Protein AF-A0A257VR42-F1 (afdb_monomer)

Solvent-accessible surface area (backbone atoms only — not comparable to full-atom values): 13242 Å² total; per-residue (Å²): 106,69,69,55,53,50,47,40,53,49,33,66,75,70,68,56,87,62,66,46,66,43,88,77,82,84,64,81,68,59,72,46,87,81,78,89,43,74,69,62,52,63,67,43,48,60,47,53,51,36,50,51,52,54,47,51,53,51,47,48,52,32,49,53,53,46,51,62,74,48,73,80,66,86,92,73,83,80,85,54,58,69,60,50,50,52,49,49,52,52,50,42,54,60,36,41,48,40,62,43,77,91,75,76,88,55,50,71,59,58,43,49,41,44,75,74,66,49,83,56,74,61,52,59,52,51,50,52,50,48,52,53,49,46,51,71,77,36,40,76,66,53,23,62,36,40,45,66,53,54,50,51,53,50,53,51,52,55,56,71,70,53,64,67,64,57,66,75,42,43,88,78,46,57,69,66,59,40,49,22,48,53,50,24,59,58,33,41,77,75,73,37,62,39,59,13,51,52,55,24,51,46,50,55,53,51,52,51,50,51,50,52,61,56,58,73,64,66,75,92,81,79,83,84,89,128

Structure (mmCIF, N/CA/C/O backbone):
data_AF-A0A257VR42-F1
#
_entry.id   AF-A0A257VR42-F1
#
loop_
_atom_site.group_PDB
_atom_site.id
_atom_site.type_symbol
_atom_site.label_atom_id
_atom_site.label_alt_id
_atom_site.label_comp_id
_atom_site.label_asym_id
_atom_site.label_entity_id
_atom_site.label_seq_id
_atom_site.pdbx_PDB_ins_code
_atom_site.Cartn_x
_atom_site.Cartn_y
_atom_site.Cartn_z
_atom_site.occupancy
_atom_site.B_iso_or_equiv
_atom_site.auth_seq_id
_atom_site.auth_comp_id
_atom_site.auth_asym_id
_atom_site.auth_atom_id
_atom_site.pdbx_PDB_model_num
ATOM 1 N N . MET A 1 1 ? 2.150 -14.561 -12.612 1.00 68.12 1 MET A N 1
ATOM 2 C CA . MET A 1 1 ? 3.252 -14.949 -13.517 1.00 68.12 1 MET A CA 1
ATOM 3 C C . MET A 1 1 ? 2.726 -15.647 -14.760 1.00 68.12 1 MET A C 1
ATOM 5 O O . MET A 1 1 ? 2.899 -15.074 -15.819 1.00 68.12 1 MET A O 1
ATOM 9 N N . ILE A 1 2 ? 1.998 -16.769 -14.650 1.00 81.69 2 ILE A N 1
ATOM 10 C CA . ILE A 1 2 ? 1.446 -17.494 -15.819 1.00 81.69 2 ILE A CA 1
ATOM 11 C C . ILE A 1 2 ? 0.672 -16.573 -16.780 1.00 81.69 2 ILE A C 1
ATOM 13 O O . ILE A 1 2 ? 0.936 -16.605 -17.970 1.00 81.69 2 ILE A O 1
ATOM 17 N N . GLY A 1 3 ? -0.206 -15.695 -16.277 1.00 78.69 3 GLY A N 1
ATOM 18 C CA . GLY A 1 3 ? -0.954 -14.761 -17.135 1.00 78.69 3 GLY A CA 1
ATOM 19 C C . GLY A 1 3 ? -0.090 -13.726 -17.870 1.00 78.69 3 GLY A C 1
ATOM 20 O O . GLY A 1 3 ? -0.381 -13.400 -19.010 1.00 78.69 3 GLY A O 1
ATOM 21 N N . ILE A 1 4 ? 0.999 -13.252 -17.253 1.00 80.19 4 ILE A N 1
ATOM 22 C CA . ILE A 1 4 ? 1.941 -12.316 -17.894 1.00 80.19 4 ILE A CA 1
ATOM 23 C C . ILE A 1 4 ? 2.764 -13.057 -18.946 1.00 80.19 4 ILE A C 1
ATOM 25 O O . ILE A 1 4 ? 2.899 -12.571 -20.058 1.00 80.19 4 ILE A O 1
ATOM 29 N N . ILE A 1 5 ? 3.251 -14.258 -18.619 1.00 83.81 5 ILE A N 1
ATOM 30 C CA . ILE A 1 5 ? 3.991 -15.106 -19.560 1.00 83.81 5 ILE A CA 1
ATOM 31 C C . ILE A 1 5 ? 3.108 -15.436 -20.767 1.00 83.81 5 ILE A C 1
ATOM 33 O O . ILE A 1 5 ? 3.538 -15.247 -21.895 1.00 83.81 5 ILE A O 1
ATOM 37 N N . ALA A 1 6 ? 1.857 -15.847 -20.543 1.00 82.56 6 ALA A N 1
ATOM 38 C CA . ALA A 1 6 ? 0.905 -16.126 -21.612 1.00 82.56 6 ALA A CA 1
ATOM 39 C C . ALA A 1 6 ? 0.625 -14.888 -22.475 1.00 82.56 6 ALA A C 1
ATOM 41 O O . ALA A 1 6 ? 0.591 -15.008 -23.694 1.00 82.56 6 ALA A O 1
ATOM 42 N N . ALA A 1 7 ? 0.472 -13.705 -21.870 1.00 78.62 7 ALA A N 1
ATOM 43 C CA . ALA A 1 7 ? 0.267 -12.463 -22.611 1.00 78.62 7 ALA A CA 1
ATOM 44 C C . ALA A 1 7 ? 1.492 -12.073 -23.455 1.00 78.62 7 ALA A C 1
ATOM 46 O O . ALA A 1 7 ? 1.332 -11.715 -24.617 1.00 78.62 7 ALA A O 1
ATOM 47 N N . VAL A 1 8 ? 2.704 -12.205 -22.906 1.00 81.38 8 VAL A N 1
ATOM 48 C CA . VAL A 1 8 ? 3.963 -11.960 -23.633 1.00 81.38 8 VAL A CA 1
ATOM 49 C C . VAL A 1 8 ? 4.135 -12.966 -24.776 1.00 81.38 8 VAL A C 1
ATOM 51 O O . VAL A 1 8 ? 4.437 -12.571 -25.897 1.00 81.38 8 VAL A O 1
ATOM 54 N N . SER A 1 9 ? 3.886 -14.259 -24.532 1.00 80.50 9 SER A N 1
ATOM 55 C CA . SER A 1 9 ? 3.946 -15.300 -25.567 1.00 80.50 9 SER A CA 1
ATOM 56 C C . SER A 1 9 ? 2.890 -15.108 -26.656 1.00 80.50 9 SER A C 1
ATOM 58 O O . SER A 1 9 ? 3.160 -15.352 -27.825 1.00 80.50 9 SER A O 1
ATOM 60 N N . PHE A 1 10 ? 1.685 -14.669 -26.296 1.00 80.75 10 PHE A N 1
ATOM 61 C CA . PHE A 1 10 ? 0.629 -14.393 -27.265 1.00 80.75 10 PHE A CA 1
ATOM 62 C C . PHE A 1 10 ? 0.951 -13.144 -28.099 1.00 80.75 10 PHE A C 1
ATOM 64 O O . PHE A 1 10 ? 0.835 -13.183 -29.321 1.00 80.75 10 PHE A O 1
ATOM 71 N N . GLY A 1 11 ? 1.424 -12.064 -27.469 1.00 75.88 11 GLY A N 1
ATOM 72 C CA . GLY A 1 11 ? 1.851 -10.848 -28.168 1.00 75.88 11 GLY A CA 1
ATOM 73 C C . GLY A 1 11 ? 2.977 -11.112 -29.171 1.00 75.88 11 GLY A C 1
ATOM 74 O O . GLY A 1 11 ? 2.897 -10.657 -30.313 1.00 75.88 11 GLY A O 1
ATOM 75 N N . SER A 1 12 ? 3.968 -11.926 -28.790 1.00 75.06 12 SER A N 1
ATOM 76 C CA . SER A 1 12 ? 5.090 -12.274 -29.668 1.00 75.06 12 SER A CA 1
ATOM 77 C C . SER A 1 12 ? 4.708 -13.219 -30.812 1.00 75.06 12 SER A C 1
ATOM 79 O O . SER A 1 12 ? 5.210 -13.051 -31.921 1.00 75.06 12 SER A O 1
ATOM 81 N N . LEU A 1 13 ? 3.792 -14.172 -30.591 1.00 79.06 13 LEU A N 1
ATOM 82 C CA . LEU A 1 13 ? 3.326 -15.105 -31.629 1.00 79.06 13 LEU A CA 1
ATOM 83 C C . LEU A 1 13 ? 2.437 -14.441 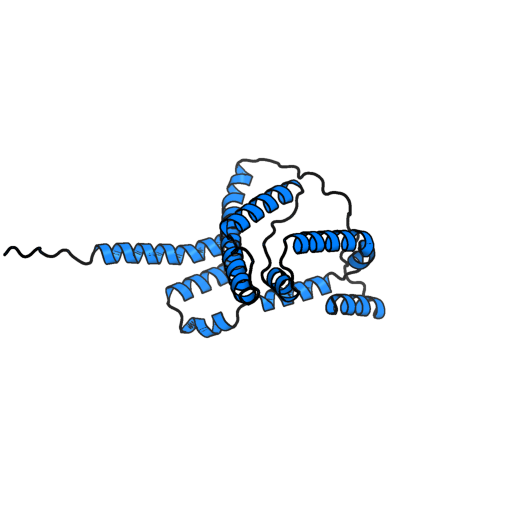-32.687 1.00 79.06 13 LEU A C 1
ATOM 85 O O . LEU A 1 13 ? 2.506 -14.805 -33.858 1.00 79.06 13 LEU A O 1
ATOM 89 N N . PHE A 1 14 ? 1.602 -13.482 -32.284 1.00 79.00 14 PHE A N 1
ATOM 90 C CA . PHE A 1 14 ? 0.665 -12.802 -33.184 1.00 79.00 14 PHE A CA 1
ATOM 91 C C . PHE A 1 14 ? 1.200 -11.469 -33.733 1.00 79.00 14 PHE A C 1
ATOM 93 O O . PHE A 1 14 ? 0.494 -10.791 -34.477 1.00 79.00 14 PHE A O 1
ATOM 100 N N . GLY A 1 15 ? 2.442 -11.092 -33.397 1.00 67.62 15 GLY A N 1
ATOM 101 C CA . GLY A 1 15 ? 3.088 -9.870 -33.893 1.00 67.62 15 GLY A CA 1
ATOM 102 C C . GLY A 1 15 ? 2.393 -8.580 -33.448 1.00 67.62 15 GLY A C 1
ATOM 103 O O . GLY A 1 15 ? 2.490 -7.554 -34.126 1.00 67.62 15 GLY A O 1
ATOM 104 N N . TRP A 1 16 ? 1.660 -8.628 -32.334 1.00 72.00 16 TRP A N 1
ATOM 105 C CA . TRP A 1 16 ? 0.863 -7.505 -31.859 1.00 72.00 16 TRP A CA 1
ATOM 106 C C . TRP A 1 16 ? 1.785 -6.476 -31.200 1.00 72.00 16 TRP A C 1
ATOM 108 O O . TRP A 1 16 ? 2.249 -6.672 -30.081 1.00 72.00 16 TRP A O 1
ATOM 118 N N . HIS A 1 17 ? 2.065 -5.378 -31.906 1.00 66.62 17 HIS A N 1
ATOM 119 C CA . HIS A 1 17 ? 2.811 -4.246 -31.354 1.00 66.62 17 HIS A CA 1
ATOM 120 C C . HIS A 1 17 ? 1.911 -3.447 -30.412 1.00 66.62 17 HIS A C 1
ATOM 122 O O . HIS A 1 17 ? 1.210 -2.525 -30.829 1.00 66.62 17 HIS A O 1
ATOM 128 N N . ASP A 1 18 ? 1.909 -3.838 -29.145 1.00 73.81 18 ASP A N 1
ATOM 129 C CA . ASP A 1 18 ? 1.296 -3.069 -28.072 1.00 73.81 18 ASP A CA 1
ATOM 130 C C . ASP A 1 18 ? 2.363 -2.234 -27.353 1.00 73.81 18 ASP A C 1
ATOM 132 O O . ASP A 1 18 ? 3.562 -2.494 -27.471 1.00 73.81 18 ASP A O 1
ATOM 136 N N . LYS A 1 19 ? 1.954 -1.203 -26.612 1.00 81.56 19 LYS A N 1
ATOM 137 C CA . LYS A 1 19 ? 2.921 -0.399 -25.856 1.00 81.56 19 LYS A CA 1
ATOM 138 C C . LYS A 1 19 ? 3.476 -1.246 -24.709 1.00 81.56 19 LYS A C 1
ATOM 140 O O . LYS A 1 19 ? 2.717 -1.697 -23.853 1.00 81.56 19 LYS A O 1
ATOM 145 N N . GLU A 1 20 ? 4.784 -1.451 -24.689 1.00 85.81 20 GLU A N 1
ATOM 146 C CA . GLU A 1 20 ? 5.473 -2.223 -23.654 1.00 85.81 20 GLU A CA 1
ATOM 147 C C . GLU A 1 20 ? 5.969 -1.317 -22.517 1.00 85.81 20 GLU A C 1
ATOM 149 O O . GLU A 1 20 ? 5.946 -0.086 -22.628 1.00 85.81 20 GLU A O 1
ATOM 154 N N . VAL A 1 21 ? 6.396 -1.919 -21.402 1.00 84.69 21 VAL A N 1
ATOM 155 C CA . VAL A 1 21 ? 6.964 -1.189 -20.251 1.00 84.69 21 VAL A CA 1
ATOM 156 C C . VAL A 1 21 ? 8.164 -0.338 -20.677 1.00 84.69 21 VAL A C 1
ATOM 158 O O . VAL A 1 21 ? 8.293 0.799 -20.218 1.00 84.69 21 VAL A O 1
ATOM 161 N N . GLY A 1 22 ? 8.993 -0.861 -21.587 1.00 82.25 22 GLY A N 1
ATOM 162 C CA . GLY A 1 22 ? 10.197 -0.190 -22.068 1.00 82.25 22 GLY A CA 1
ATOM 163 C C . GLY A 1 22 ? 11.345 -0.213 -21.056 1.00 82.25 22 GLY A C 1
ATOM 164 O O . GLY A 1 22 ? 11.206 -0.731 -19.948 1.00 82.25 22 GLY A O 1
ATOM 165 N N . ALA A 1 23 ? 12.493 0.336 -21.469 1.00 81.00 23 ALA A N 1
ATOM 166 C CA . ALA A 1 23 ? 13.764 0.231 -20.753 1.00 81.00 23 ALA A CA 1
ATOM 167 C C . ALA A 1 23 ? 13.680 0.676 -19.284 1.00 81.00 23 ALA A C 1
ATOM 169 O O . ALA A 1 23 ? 13.239 1.786 -18.972 1.00 81.00 23 ALA A O 1
ATOM 170 N N . LEU A 1 24 ? 14.167 -0.178 -18.381 1.00 79.44 24 LEU A N 1
ATOM 171 C CA . LEU A 1 24 ? 14.216 0.111 -16.949 1.00 79.44 24 LEU A CA 1
ATOM 172 C C . LEU A 1 24 ? 15.564 0.736 -16.580 1.00 79.44 24 LEU A C 1
ATOM 174 O O . LEU A 1 24 ? 16.619 0.121 -16.740 1.00 79.44 24 LEU A O 1
ATOM 178 N N . SER A 1 25 ? 15.547 1.944 -16.016 1.00 72.56 25 SER A N 1
ATOM 179 C CA . SER A 1 25 ? 16.749 2.554 -15.446 1.00 72.56 25 SER A CA 1
ATOM 180 C C . SER A 1 25 ? 17.136 1.833 -14.149 1.00 72.56 25 SER A C 1
ATOM 182 O O . SER A 1 25 ? 16.578 2.101 -13.086 1.00 72.56 25 SER A O 1
ATOM 184 N N . LEU A 1 26 ? 18.100 0.916 -14.232 1.00 75.44 26 LEU A N 1
ATOM 185 C CA . LEU A 1 26 ? 18.642 0.159 -13.091 1.00 75.44 26 LEU A CA 1
ATOM 186 C C . LEU A 1 26 ? 19.674 0.941 -12.255 1.00 75.44 26 LEU A C 1
ATOM 188 O O . LEU A 1 26 ? 20.324 0.374 -11.377 1.00 75.44 26 LEU A O 1
ATOM 192 N N . SER A 1 27 ? 19.851 2.237 -12.518 1.00 79.50 27 SER A N 1
ATOM 193 C CA . SER A 1 27 ? 20.694 3.105 -11.697 1.00 79.50 27 SER A CA 1
ATOM 194 C C . SER A 1 27 ? 20.114 3.256 -10.293 1.00 79.50 27 SER A C 1
ATOM 196 O O . SER A 1 27 ? 18.895 3.266 -10.118 1.00 79.50 27 SER A O 1
ATOM 198 N N . LEU A 1 28 ? 20.987 3.442 -9.298 1.00 79.12 28 LEU A N 1
ATOM 199 C CA . LEU A 1 28 ? 20.543 3.824 -7.961 1.00 79.12 28 LEU A CA 1
ATOM 200 C C . LEU A 1 28 ? 19.651 5.075 -8.076 1.00 79.12 28 LEU A C 1
ATOM 202 O O . LEU A 1 28 ? 20.070 6.032 -8.736 1.00 79.12 28 LEU A O 1
ATOM 206 N N . PRO A 1 29 ? 18.442 5.080 -7.484 1.00 77.88 29 PRO A N 1
ATOM 207 C CA . PRO A 1 29 ? 17.583 6.248 -7.553 1.00 77.88 29 PRO A CA 1
ATOM 208 C C . PRO A 1 29 ? 18.317 7.442 -6.928 1.00 77.88 29 PRO A C 1
ATOM 210 O O . PRO A 1 29 ? 18.886 7.302 -5.839 1.00 77.88 29 PRO A O 1
ATOM 213 N N . PRO A 1 30 ? 18.364 8.599 -7.610 1.00 80.25 30 PRO A N 1
ATOM 214 C CA . PRO A 1 30 ? 18.950 9.792 -7.028 1.00 80.25 30 PRO A CA 1
ATOM 215 C C . PRO A 1 30 ? 18.132 10.222 -5.809 1.00 80.25 30 PRO A C 1
ATOM 217 O O . PRO A 1 30 ? 16.949 9.897 -5.682 1.00 80.25 30 PRO A O 1
ATOM 220 N N . LEU A 1 31 ? 18.761 10.982 -4.911 1.00 85.12 31 LEU A N 1
ATOM 221 C CA . LEU A 1 31 ? 18.010 11.643 -3.851 1.00 85.12 31 LEU A CA 1
ATOM 222 C C . LEU A 1 31 ? 16.974 12.577 -4.483 1.00 85.12 31 LEU A C 1
ATOM 224 O O . LEU A 1 31 ? 17.279 13.311 -5.425 1.00 85.12 31 LEU A O 1
ATOM 228 N N . ALA A 1 32 ? 15.747 12.528 -3.976 1.00 83.56 32 ALA A N 1
ATOM 229 C CA . ALA A 1 32 ? 14.678 13.392 -4.434 1.00 83.56 32 ALA A CA 1
ATOM 230 C C . ALA A 1 32 ? 15.019 14.853 -4.116 1.00 83.56 32 ALA A C 1
ATOM 232 O O . ALA A 1 32 ? 15.405 15.196 -2.996 1.00 83.56 32 ALA A O 1
ATOM 233 N N . ASN A 1 33 ? 14.839 15.731 -5.101 1.00 82.25 33 ASN A N 1
ATOM 234 C CA . ASN A 1 33 ? 14.988 17.166 -4.902 1.00 82.25 33 ASN A CA 1
ATOM 235 C C . ASN A 1 33 ? 13.757 17.702 -4.162 1.00 82.25 33 ASN A C 1
ATOM 237 O O . ASN A 1 33 ? 12.726 17.981 -4.774 1.00 82.25 33 ASN A O 1
ATOM 241 N N . PHE A 1 34 ? 13.860 17.845 -2.841 1.00 77.25 34 PHE A N 1
ATOM 242 C CA . PHE A 1 34 ? 12.782 18.396 -2.026 1.00 77.25 34 PHE A CA 1
ATOM 243 C C . PHE A 1 34 ? 12.702 19.915 -2.167 1.00 77.25 34 PHE A C 1
ATOM 245 O O . PHE A 1 34 ? 13.594 20.645 -1.736 1.00 77.25 34 PHE A O 1
ATOM 252 N N . THR A 1 35 ? 11.595 20.399 -2.720 1.00 80.06 35 THR A N 1
ATOM 253 C CA . THR A 1 35 ? 11.221 21.813 -2.685 1.00 80.06 35 THR A CA 1
ATOM 254 C C . THR A 1 35 ? 10.227 22.017 -1.547 1.00 80.06 35 THR A C 1
ATOM 256 O O . THR A 1 35 ? 9.036 21.744 -1.659 1.00 80.06 35 THR A O 1
ATOM 259 N N . TRP A 1 36 ? 10.729 22.453 -0.393 1.00 78.94 36 TRP A N 1
ATOM 260 C CA . TRP A 1 36 ? 9.893 22.725 0.776 1.00 78.94 36 TRP A CA 1
ATOM 261 C C . TRP A 1 36 ? 9.201 24.080 0.620 1.00 78.94 36 TRP A C 1
ATOM 263 O O . TRP A 1 36 ? 9.674 25.101 1.117 1.00 78.94 36 TRP A O 1
ATOM 273 N N . SER A 1 37 ? 8.078 24.091 -0.092 1.00 87.75 37 SER A N 1
ATOM 274 C CA . SER A 1 37 ? 7.153 25.223 -0.107 1.00 87.75 37 SER A CA 1
ATOM 275 C C . SER A 1 37 ? 6.122 25.052 1.017 1.00 87.75 37 SER A C 1
ATOM 277 O O . SER A 1 37 ? 5.483 23.995 1.104 1.00 87.75 37 SER A O 1
ATOM 279 N N . PRO A 1 38 ? 5.909 26.061 1.885 1.00 85.38 38 PRO A N 1
ATOM 280 C CA . PRO A 1 38 ? 4.877 25.998 2.920 1.00 85.38 38 PRO A CA 1
ATOM 281 C C . PRO A 1 38 ? 3.475 25.744 2.350 1.00 85.38 38 PRO A C 1
ATOM 283 O O . PRO A 1 38 ? 2.692 25.012 2.952 1.00 85.38 38 PRO A O 1
ATOM 286 N N . ALA A 1 39 ? 3.173 26.306 1.174 1.00 87.56 39 ALA A N 1
ATOM 287 C CA . ALA A 1 39 ? 1.888 26.121 0.506 1.00 87.56 39 ALA A CA 1
ATOM 288 C C . ALA A 1 39 ? 1.681 24.662 0.069 1.00 87.56 39 ALA A C 1
ATOM 290 O O . ALA A 1 39 ? 0.648 24.070 0.383 1.00 87.56 39 ALA A O 1
ATOM 291 N N . ASP A 1 40 ? 2.686 24.061 -0.569 1.00 86.38 40 ASP A N 1
ATOM 292 C CA . ASP A 1 40 ? 2.613 22.677 -1.054 1.00 86.38 40 ASP A CA 1
ATOM 293 C C . ASP A 1 40 ? 2.545 21.691 0.118 1.00 86.38 40 ASP A C 1
ATOM 295 O O . ASP A 1 40 ? 1.763 20.739 0.110 1.00 86.38 40 ASP A O 1
ATOM 299 N N . THR A 1 41 ? 3.294 21.976 1.187 1.00 86.12 41 THR A N 1
ATOM 300 C CA . THR A 1 41 ? 3.285 21.161 2.408 1.00 86.12 41 THR A CA 1
ATOM 301 C C . THR A 1 41 ? 1.894 21.146 3.045 1.00 86.12 41 THR A C 1
ATOM 303 O O . THR A 1 41 ? 1.376 20.076 3.365 1.00 86.12 41 THR A O 1
ATOM 306 N N . LEU A 1 42 ? 1.249 22.310 3.184 1.00 87.69 42 LEU A N 1
ATOM 307 C CA . LEU A 1 42 ? -0.099 22.411 3.755 1.00 87.69 42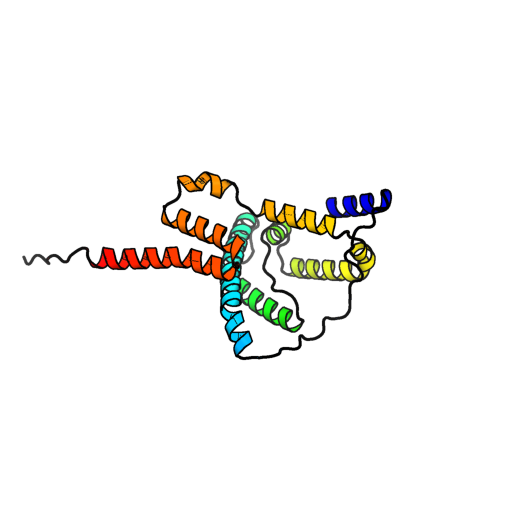 LEU A CA 1
ATOM 308 C C . LEU A 1 42 ? -1.153 21.690 2.903 1.00 87.69 42 LEU A C 1
ATOM 310 O O . LEU A 1 42 ? -2.063 21.072 3.458 1.00 87.69 42 LEU A O 1
ATOM 314 N N . GLN A 1 43 ? -1.016 21.713 1.576 1.00 86.81 43 GLN A N 1
ATOM 315 C CA . GLN A 1 43 ? -1.918 20.996 0.668 1.00 86.81 43 GLN A CA 1
ATOM 316 C C . GLN A 1 43 ? -1.767 19.469 0.755 1.00 86.81 43 GLN A C 1
ATOM 318 O O . GLN A 1 43 ? -2.737 18.741 0.536 1.00 86.81 43 GLN A O 1
ATOM 323 N N . MET A 1 44 ? -0.580 18.966 1.104 1.00 86.56 44 MET A N 1
ATOM 324 C CA . MET A 1 44 ? -0.313 17.527 1.207 1.00 86.56 44 MET A CA 1
ATOM 325 C C . MET A 1 44 ? -0.777 16.894 2.525 1.00 86.56 44 MET A C 1
ATOM 327 O O . MET A 1 44 ? -1.075 15.695 2.547 1.00 86.56 44 MET A O 1
ATOM 331 N N . ILE A 1 45 ? -0.869 17.669 3.613 1.00 87.62 45 ILE A N 1
ATOM 332 C CA . ILE A 1 45 ? -1.212 17.163 4.956 1.00 87.62 45 ILE A CA 1
ATOM 333 C C . ILE A 1 45 ? -2.503 16.320 4.974 1.00 87.62 45 ILE A C 1
ATOM 335 O O . ILE A 1 45 ? -2.460 15.217 5.525 1.00 87.62 45 ILE A O 1
ATOM 339 N N . PRO A 1 46 ? -3.635 16.745 4.373 1.00 84.62 46 PRO A N 1
ATOM 340 C CA . PRO A 1 46 ? -4.869 15.956 4.405 1.00 84.62 46 PRO A CA 1
ATOM 341 C C . PRO A 1 46 ? -4.716 14.577 3.751 1.00 84.62 46 PRO A C 1
ATOM 343 O O . PRO A 1 46 ? -5.179 13.572 4.292 1.00 84.62 46 PRO A O 1
ATOM 346 N N . SER A 1 47 ? -4.020 14.514 2.614 1.00 85.94 47 SER A N 1
ATOM 347 C CA . SER A 1 47 ? -3.755 13.264 1.895 1.00 85.94 47 SER A CA 1
ATOM 348 C C . SER A 1 47 ? -2.805 12.356 2.672 1.00 85.94 47 SER A C 1
ATOM 350 O O . SER A 1 47 ? -3.064 11.158 2.791 1.00 85.94 47 SER A O 1
ATOM 352 N N . ALA A 1 48 ? -1.748 12.922 3.260 1.00 87.81 48 ALA A N 1
ATOM 353 C CA . ALA A 1 48 ? -0.801 12.184 4.091 1.00 87.81 48 ALA A CA 1
ATOM 354 C C . ALA A 1 48 ? -1.476 11.590 5.339 1.00 87.81 48 ALA A C 1
ATOM 356 O O . ALA A 1 48 ? -1.282 10.412 5.644 1.00 87.81 48 ALA A O 1
ATOM 357 N N . LEU A 1 49 ? -2.326 12.366 6.021 1.00 87.50 49 LEU A N 1
ATOM 358 C CA . LEU A 1 49 ? -3.110 11.892 7.163 1.00 87.50 49 LEU A CA 1
ATOM 359 C C . LEU A 1 49 ? -4.102 10.797 6.756 1.00 87.50 49 LEU A C 1
ATOM 361 O O . LEU A 1 49 ? -4.196 9.776 7.438 1.00 87.50 49 LEU A O 1
ATOM 365 N N . GLY A 1 50 ? -4.797 10.965 5.627 1.00 86.12 50 GLY A N 1
ATOM 366 C CA . GLY A 1 50 ? -5.695 9.942 5.086 1.00 86.12 50 GLY A CA 1
ATOM 367 C C . GLY A 1 50 ? -4.971 8.618 4.829 1.00 86.12 50 GLY A C 1
ATOM 368 O O . GLY A 1 50 ? -5.416 7.565 5.290 1.00 86.12 50 GLY A O 1
ATOM 369 N N . LEU A 1 51 ? -3.810 8.667 4.170 1.00 88.38 51 LEU A N 1
ATOM 370 C CA . LEU A 1 51 ? -2.973 7.490 3.921 1.00 88.38 51 LEU A CA 1
ATOM 371 C C . LEU A 1 51 ? -2.438 6.863 5.213 1.00 88.38 51 LEU A C 1
ATOM 373 O O . LEU A 1 51 ? -2.408 5.635 5.319 1.00 88.38 51 LEU A O 1
ATOM 377 N N . ALA A 1 52 ? -2.060 7.672 6.207 1.00 88.88 52 ALA A N 1
ATOM 378 C CA . ALA A 1 52 ? -1.602 7.183 7.505 1.00 88.88 52 ALA A CA 1
ATOM 379 C C . ALA A 1 52 ? -2.706 6.411 8.246 1.00 88.88 52 ALA A C 1
ATOM 381 O O . ALA A 1 52 ? -2.457 5.313 8.753 1.00 88.88 52 ALA A O 1
ATOM 382 N N . VAL A 1 53 ? -3.939 6.930 8.253 1.00 87.44 53 VAL A N 1
ATOM 383 C CA . VAL A 1 53 ? -5.100 6.249 8.853 1.00 87.44 53 VAL A CA 1
ATOM 384 C C . VAL A 1 53 ? -5.396 4.941 8.120 1.00 87.44 53 VAL A C 1
ATOM 386 O O . VAL A 1 53 ? -5.476 3.889 8.758 1.00 87.44 53 VAL A O 1
ATOM 389 N N . VAL A 1 54 ? -5.492 4.976 6.787 1.00 87.56 54 VAL A N 1
ATOM 390 C CA . VAL A 1 54 ? -5.758 3.780 5.964 1.00 87.56 54 VAL A CA 1
ATOM 391 C C . VAL A 1 54 ? -4.682 2.714 6.182 1.00 87.56 54 VAL A C 1
ATOM 393 O O . VAL A 1 54 ? -4.993 1.537 6.368 1.00 87.56 54 VAL A O 1
ATOM 396 N N . THR A 1 55 ? -3.416 3.124 6.234 1.00 89.12 55 THR A N 1
ATOM 397 C CA . THR A 1 55 ? -2.278 2.225 6.464 1.00 89.12 55 THR A CA 1
ATOM 398 C C . THR A 1 55 ? -2.303 1.618 7.857 1.00 89.12 55 THR A C 1
ATOM 400 O O . THR A 1 55 ? -2.075 0.418 7.993 1.00 89.12 55 THR A O 1
ATOM 403 N N . SER A 1 56 ? -2.644 2.403 8.878 1.00 90.12 56 SER A N 1
ATOM 404 C CA . SER A 1 56 ? -2.771 1.915 10.256 1.00 90.12 56 SER A CA 1
ATOM 405 C C . SER A 1 56 ? -3.853 0.840 10.362 1.00 90.12 56 SER A C 1
ATOM 407 O O . SER A 1 56 ? -3.609 -0.238 10.902 1.00 90.12 56 SER A O 1
ATOM 409 N N . VAL A 1 57 ? -5.025 1.083 9.767 1.00 89.81 57 VAL A N 1
ATOM 410 C CA . VAL A 1 57 ? -6.122 0.103 9.724 1.00 89.81 57 VAL A CA 1
ATOM 411 C C . VAL A 1 57 ? -5.706 -1.155 8.960 1.00 89.81 57 VAL A C 1
ATOM 413 O O . VAL A 1 57 ? -5.908 -2.268 9.447 1.00 89.81 57 VAL A O 1
ATOM 416 N N . ASN A 1 58 ? -5.073 -1.002 7.795 1.00 90.00 58 ASN A N 1
ATOM 417 C CA . ASN A 1 58 ? -4.606 -2.132 6.996 1.00 90.00 58 ASN A CA 1
ATOM 418 C C . ASN A 1 58 ? -3.551 -2.976 7.733 1.00 90.00 58 ASN A C 1
ATOM 420 O O . ASN A 1 58 ? -3.601 -4.206 7.673 1.00 90.00 58 ASN A O 1
ATOM 424 N N . LEU A 1 59 ? -2.622 -2.345 8.455 1.00 88.94 59 LEU A N 1
ATOM 425 C CA . LEU A 1 59 ? -1.618 -3.047 9.257 1.00 88.94 59 LEU A CA 1
ATOM 426 C C . LEU A 1 59 ? -2.246 -3.782 10.437 1.00 88.94 59 LEU A C 1
ATOM 428 O O . LEU A 1 59 ? -1.900 -4.937 10.671 1.00 88.94 59 LEU A O 1
ATOM 432 N N . LEU A 1 60 ? -3.216 -3.175 11.124 1.00 89.12 60 LEU A N 1
ATOM 433 C CA . LEU A 1 60 ? -3.957 -3.843 12.194 1.00 89.12 60 LEU A CA 1
ATOM 434 C C . LEU A 1 60 ? -4.688 -5.082 11.672 1.00 89.12 60 LEU A C 1
ATOM 436 O O . LEU A 1 60 ? -4.537 -6.166 12.234 1.00 89.12 60 LEU A O 1
ATOM 440 N N . ILE A 1 61 ? -5.433 -4.954 10.570 1.00 87.62 61 ILE A N 1
ATOM 441 C CA . ILE A 1 61 ? -6.143 -6.083 9.950 1.00 87.62 61 ILE A CA 1
ATOM 442 C C . ILE A 1 61 ? -5.146 -7.159 9.510 1.00 87.62 61 ILE A C 1
ATOM 444 O O . ILE A 1 61 ? -5.337 -8.337 9.810 1.00 87.62 61 ILE A O 1
ATOM 448 N N . THR A 1 62 ? -4.054 -6.766 8.852 1.00 86.06 62 THR A N 1
ATOM 449 C CA . THR A 1 62 ? -3.011 -7.694 8.398 1.00 86.06 62 THR A CA 1
ATOM 450 C C . THR A 1 62 ? -2.381 -8.433 9.572 1.00 86.06 62 THR A C 1
ATOM 452 O O . THR A 1 62 ? -2.310 -9.658 9.547 1.00 86.06 62 THR A O 1
ATOM 455 N N . SER A 1 63 ? -1.968 -7.723 10.621 1.00 84.94 63 SER A N 1
ATOM 456 C CA . SER A 1 63 ? -1.379 -8.315 11.822 1.00 84.94 63 SER A CA 1
ATOM 457 C C . SER A 1 63 ? -2.327 -9.346 12.437 1.00 84.94 63 SER A C 1
ATOM 459 O O . SER A 1 63 ? -1.929 -10.496 12.629 1.00 84.94 63 SER A O 1
ATOM 461 N N . ARG A 1 64 ? -3.612 -9.002 12.608 1.00 85.31 64 ARG A N 1
ATOM 462 C CA . ARG A 1 64 ? -4.640 -9.912 13.144 1.00 85.31 64 ARG A CA 1
ATOM 463 C C . ARG A 1 64 ? -4.865 -11.146 12.279 1.00 85.31 64 ARG A C 1
ATOM 465 O O . ARG A 1 64 ? -4.930 -12.255 12.805 1.00 85.31 64 ARG A O 1
ATOM 472 N N . VAL A 1 65 ? -4.967 -10.973 10.962 1.00 83.12 65 VAL A N 1
ATOM 473 C CA . VAL A 1 65 ? -5.142 -12.092 10.024 1.00 83.12 65 VAL A CA 1
ATOM 474 C C . VAL A 1 65 ? -3.931 -13.012 10.083 1.00 83.12 65 VAL A C 1
ATOM 476 O O . VAL A 1 65 ? -4.072 -14.225 10.214 1.00 83.12 65 VAL A O 1
ATOM 479 N N . VAL A 1 66 ? -2.724 -12.460 10.026 1.00 81.31 66 VAL A N 1
ATOM 480 C CA . VAL A 1 66 ? -1.521 -13.285 10.014 1.00 81.31 66 VAL A CA 1
ATOM 481 C C . VAL A 1 66 ? -1.291 -13.936 11.390 1.00 81.31 66 VAL A C 1
ATOM 483 O O . VAL A 1 66 ? -0.864 -15.084 11.438 1.00 81.31 66 VAL A O 1
ATOM 486 N N . GLU A 1 67 ? -1.624 -13.284 12.510 1.00 80.12 67 GLU A N 1
ATOM 487 C CA . GLU A 1 67 ? -1.687 -13.921 13.841 1.00 80.12 67 GLU A CA 1
ATOM 488 C C . GLU A 1 67 ? -2.655 -15.110 13.867 1.00 80.12 67 GLU A C 1
ATOM 490 O O . GLU A 1 67 ? -2.282 -16.182 14.344 1.00 80.12 67 GLU A O 1
ATOM 495 N N . HIS A 1 68 ? -3.855 -14.955 13.301 1.00 81.50 68 HIS A N 1
ATOM 496 C CA . HIS A 1 68 ? -4.844 -16.030 13.214 1.00 81.50 68 HIS A CA 1
ATOM 497 C C . HIS A 1 68 ? -4.310 -17.245 12.438 1.00 81.50 68 HIS A C 1
ATOM 499 O O . HIS A 1 68 ? -4.413 -18.373 12.914 1.00 81.50 68 HIS A O 1
ATOM 505 N N . PHE A 1 69 ? -3.669 -17.028 11.285 1.00 75.69 69 PHE A N 1
ATOM 506 C CA . PHE A 1 69 ? -3.084 -18.116 10.491 1.00 75.69 69 PHE A CA 1
ATOM 507 C C . PHE A 1 69 ? -1.792 -18.697 11.088 1.00 75.69 69 PHE A C 1
ATOM 509 O O . PHE A 1 69 ? -1.490 -19.866 10.857 1.00 75.69 69 PHE A O 1
ATOM 516 N N . ARG A 1 70 ? -1.029 -17.916 11.865 1.00 72.50 70 ARG A N 1
ATOM 517 C CA . ARG A 1 70 ? 0.175 -18.391 12.574 1.00 72.50 70 ARG A CA 1
ATOM 518 C C . ARG A 1 70 ? -0.150 -19.268 13.787 1.00 72.50 70 ARG A C 1
ATOM 520 O O . ARG A 1 70 ? 0.711 -20.034 14.218 1.00 72.50 70 ARG A O 1
ATOM 527 N N . GLY A 1 71 ? -1.375 -19.194 14.309 1.00 58.91 71 GLY A N 1
ATOM 528 C CA . GLY A 1 71 ? -1.867 -19.852 15.526 1.00 58.91 71 GLY A CA 1
ATOM 529 C C . GLY A 1 71 ? -1.965 -21.387 15.521 1.00 58.91 71 GLY A C 1
ATOM 530 O O . GLY A 1 71 ? -2.944 -21.913 16.039 1.00 58.91 71 GLY A O 1
ATOM 531 N N . ARG A 1 72 ? -0.960 -22.103 14.990 1.00 53.16 72 ARG A N 1
ATOM 532 C CA . ARG A 1 72 ? -0.655 -23.528 15.267 1.00 53.16 72 ARG A CA 1
ATOM 533 C C . ARG A 1 72 ? 0.844 -23.878 15.281 1.00 53.16 72 ARG A C 1
ATOM 535 O O . ARG A 1 72 ? 1.177 -25.010 15.612 1.00 53.16 72 ARG A O 1
ATOM 542 N N . HIS A 1 73 ? 1.753 -22.946 14.981 1.00 52.75 73 HIS A N 1
ATOM 543 C CA . HIS A 1 73 ? 3.199 -23.180 15.090 1.00 52.75 73 HIS A CA 1
ATOM 544 C C . HIS A 1 73 ? 3.757 -22.420 16.304 1.00 52.75 73 HIS A C 1
ATOM 546 O O . HIS A 1 73 ? 3.892 -21.198 16.294 1.00 52.75 73 HIS A O 1
ATOM 552 N N . GLN A 1 74 ? 3.994 -23.170 17.384 1.00 54.91 74 GLN A N 1
ATOM 553 C CA . GLN A 1 74 ? 4.493 -22.710 18.683 1.00 54.91 74 GLN A CA 1
ATOM 554 C C . GLN A 1 74 ? 5.837 -21.959 18.589 1.00 54.91 74 GLN A C 1
ATOM 556 O O . GLN A 1 74 ? 6.677 -22.269 17.750 1.00 54.91 74 GLN A O 1
ATOM 561 N N . HIS A 1 75 ? 6.036 -21.031 19.539 1.00 49.91 75 HIS A N 1
ATOM 562 C CA . HIS A 1 75 ? 7.288 -20.338 19.901 1.00 49.91 75 HIS A CA 1
ATOM 563 C C . HIS A 1 75 ? 7.720 -19.052 19.166 1.00 49.91 75 HIS A C 1
ATOM 565 O O . HIS A 1 75 ? 8.896 -18.700 19.227 1.00 49.91 75 HIS A O 1
ATOM 571 N N . LEU A 1 76 ? 6.813 -18.255 18.581 1.00 54.34 76 LEU A N 1
ATOM 572 C CA . LEU A 1 76 ? 7.177 -16.912 18.086 1.00 54.34 76 LEU A CA 1
ATOM 573 C C . LEU A 1 76 ? 6.419 -15.750 18.747 1.00 54.34 76 LEU A C 1
ATOM 575 O O . LEU A 1 76 ? 5.251 -15.855 19.109 1.00 54.34 76 LEU A O 1
ATOM 579 N N . LYS A 1 77 ? 7.130 -14.623 18.893 1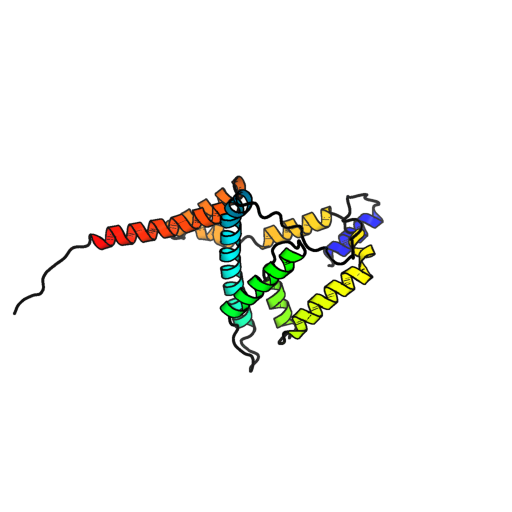.00 60.19 77 LYS A N 1
ATOM 580 C CA . LYS A 1 77 ? 6.677 -13.370 19.515 1.00 60.19 77 LYS A CA 1
ATOM 581 C C . LYS A 1 77 ? 5.427 -12.819 18.809 1.00 60.19 77 LYS A C 1
ATOM 583 O O . LYS A 1 77 ? 5.380 -12.783 17.581 1.00 60.19 77 LYS A O 1
ATOM 588 N N . ARG A 1 78 ? 4.446 -12.361 19.597 1.00 65.06 78 ARG A N 1
ATOM 589 C CA . ARG A 1 78 ? 3.226 -11.683 19.124 1.00 65.06 78 ARG A CA 1
ATOM 590 C C . ARG A 1 78 ? 3.572 -10.503 18.204 1.00 65.06 78 ARG A C 1
ATOM 592 O O . ARG A 1 78 ? 4.586 -9.839 18.437 1.00 65.06 78 ARG A O 1
ATOM 599 N N . SER A 1 79 ? 2.761 -10.264 17.169 1.00 68.94 79 SER A N 1
ATOM 600 C CA . SER A 1 79 ? 2.967 -9.116 16.280 1.00 68.94 79 SER A CA 1
ATOM 601 C C . SER A 1 79 ? 2.604 -7.847 17.048 1.00 68.94 79 SER A C 1
ATOM 603 O O . SER A 1 79 ? 1.553 -7.750 17.677 1.00 68.94 79 SER A O 1
ATOM 605 N N . ASP A 1 80 ? 3.535 -6.902 17.057 1.00 81.69 80 ASP A N 1
ATOM 606 C CA . ASP A 1 80 ? 3.381 -5.606 17.699 1.00 81.69 80 ASP A CA 1
ATOM 607 C C . ASP A 1 80 ? 3.028 -4.600 16.602 1.00 81.69 80 ASP A C 1
ATOM 609 O O . ASP A 1 80 ? 3.891 -4.195 15.817 1.00 81.69 80 ASP A O 1
ATOM 613 N N . ALA A 1 81 ? 1.737 -4.277 16.503 1.00 81.25 81 ALA A N 1
ATOM 614 C CA . ALA A 1 81 ? 1.207 -3.427 15.443 1.00 81.25 81 ALA A CA 1
ATOM 615 C C . ALA A 1 81 ? 1.785 -2.006 15.493 1.00 81.25 81 ALA A C 1
ATOM 617 O O . ALA A 1 81 ? 2.034 -1.429 14.438 1.00 81.25 81 ALA A O 1
ATOM 618 N N . ASP A 1 82 ? 2.070 -1.475 16.684 1.00 87.00 82 ASP A N 1
ATOM 619 C CA . ASP A 1 82 ? 2.652 -0.139 16.846 1.00 87.00 82 ASP A CA 1
ATOM 620 C C . ASP A 1 82 ? 4.092 -0.126 16.334 1.00 87.00 82 ASP A C 1
ATOM 622 O O . ASP A 1 82 ? 4.515 0.778 15.604 1.00 87.00 82 ASP A O 1
ATOM 626 N N . ARG A 1 83 ? 4.842 -1.190 16.638 1.00 87.25 83 ARG A N 1
ATOM 627 C CA . ARG A 1 83 ? 6.196 -1.367 16.113 1.00 87.25 83 ARG A CA 1
ATOM 628 C C . ARG A 1 83 ? 6.213 -1.569 14.598 1.00 87.25 83 ARG A C 1
ATOM 630 O O . ARG A 1 83 ? 7.116 -1.056 13.936 1.00 87.25 83 ARG A O 1
ATOM 637 N N . GLU A 1 84 ? 5.259 -2.315 14.042 1.00 86.62 84 GLU A N 1
ATOM 638 C CA . GLU A 1 84 ? 5.127 -2.482 12.588 1.00 86.62 84 GLU A CA 1
ATOM 639 C C . GLU A 1 84 ? 4.730 -1.167 11.903 1.00 86.62 84 GLU A C 1
ATOM 641 O O . GLU A 1 84 ? 5.319 -0.820 10.879 1.00 86.62 84 GLU A O 1
ATOM 646 N N . LEU A 1 85 ? 3.812 -0.394 12.489 1.00 90.44 85 LEU A N 1
ATOM 647 C CA . LEU A 1 85 ? 3.414 0.920 11.982 1.00 90.44 85 LEU A CA 1
ATOM 648 C C . LEU A 1 85 ? 4.590 1.903 11.979 1.00 90.44 85 LEU A C 1
ATOM 650 O O . LEU A 1 85 ? 4.855 2.534 10.956 1.00 90.44 85 LEU A O 1
ATOM 654 N N . GLY A 1 86 ? 5.349 1.977 13.077 1.00 91.75 86 GLY A N 1
ATOM 655 C CA . GLY A 1 86 ? 6.564 2.792 13.151 1.00 91.75 86 GLY A CA 1
ATOM 656 C C . GLY A 1 86 ? 7.618 2.371 12.121 1.00 91.75 86 GLY A C 1
ATOM 657 O O . GLY A 1 86 ? 8.228 3.223 11.475 1.00 91.75 86 GLY A O 1
ATOM 658 N N . ALA A 1 87 ? 7.785 1.063 11.896 1.00 90.69 87 ALA A N 1
ATOM 659 C CA . ALA A 1 87 ? 8.692 0.549 10.871 1.00 90.69 87 ALA A CA 1
ATOM 660 C C . ALA A 1 87 ? 8.255 0.944 9.449 1.00 90.69 87 ALA A C 1
ATOM 662 O O . ALA A 1 87 ? 9.103 1.352 8.658 1.00 90.69 87 ALA A O 1
ATOM 663 N N . TYR A 1 88 ? 6.957 0.881 9.127 1.00 91.75 88 TYR A N 1
ATOM 664 C CA . TYR A 1 88 ? 6.434 1.362 7.840 1.00 91.75 88 TYR A CA 1
ATOM 665 C C . TYR A 1 88 ? 6.553 2.881 7.688 1.00 91.75 88 TYR A C 1
ATOM 667 O O . TYR A 1 88 ? 6.800 3.352 6.580 1.00 91.75 88 TYR A O 1
ATOM 675 N N . GLY A 1 89 ? 6.413 3.646 8.774 1.00 93.31 89 GLY A N 1
ATOM 676 C CA . GLY A 1 89 ? 6.656 5.088 8.773 1.00 93.31 89 GLY A CA 1
ATOM 677 C C . GLY A 1 89 ? 8.101 5.412 8.393 1.00 93.31 89 GLY A C 1
ATOM 678 O O . GLY A 1 89 ? 8.335 6.137 7.430 1.00 93.31 89 GLY A O 1
ATOM 679 N N . ILE A 1 90 ? 9.071 4.798 9.080 1.00 94.44 90 ILE A N 1
ATOM 680 C CA . ILE A 1 90 ? 10.501 4.961 8.769 1.00 94.44 90 ILE A CA 1
ATOM 681 C C . ILE A 1 90 ? 10.798 4.490 7.341 1.00 94.44 90 ILE A C 1
ATOM 683 O O . ILE A 1 90 ? 11.462 5.203 6.596 1.00 94.44 90 ILE A O 1
ATOM 687 N N . ALA A 1 91 ? 10.263 3.336 6.929 1.00 92.69 91 ALA A N 1
ATOM 688 C CA . ALA A 1 91 ? 10.458 2.813 5.581 1.00 92.69 91 ALA A CA 1
ATOM 689 C C . ALA A 1 91 ? 9.950 3.791 4.511 1.00 92.69 91 ALA A C 1
ATOM 691 O O . ALA A 1 91 ? 10.682 4.083 3.570 1.00 92.69 91 ALA A O 1
ATOM 692 N N . ASN A 1 92 ? 8.749 4.355 4.673 1.00 93.69 92 ASN A N 1
ATOM 693 C CA . ASN A 1 92 ? 8.195 5.331 3.733 1.00 93.69 92 ASN A CA 1
ATOM 694 C C . ASN A 1 92 ? 8.960 6.658 3.726 1.00 93.69 92 ASN A C 1
ATOM 696 O O . ASN A 1 92 ? 9.149 7.226 2.656 1.00 93.69 92 ASN A O 1
ATOM 700 N N . LEU A 1 93 ? 9.451 7.128 4.878 1.00 92.06 93 LEU A N 1
ATOM 701 C CA . LEU A 1 93 ? 10.327 8.302 4.930 1.00 92.06 93 LEU A CA 1
ATOM 702 C C . LEU A 1 93 ? 11.624 8.045 4.158 1.00 92.06 93 LEU A C 1
ATOM 704 O O . LEU A 1 93 ? 11.988 8.836 3.292 1.00 92.06 93 LEU A O 1
ATOM 708 N N . THR A 1 94 ? 12.286 6.911 4.411 1.00 92.38 94 THR A N 1
ATOM 709 C CA . THR A 1 94 ? 13.515 6.545 3.692 1.00 92.38 94 THR A CA 1
ATOM 710 C C . THR A 1 94 ? 13.271 6.346 2.200 1.00 92.38 94 THR A C 1
ATOM 712 O O . THR A 1 94 ? 14.069 6.808 1.399 1.00 92.38 94 THR A O 1
ATOM 715 N N . ALA A 1 95 ? 12.157 5.725 1.811 1.00 91.19 95 ALA A N 1
ATOM 716 C CA . ALA A 1 95 ? 11.788 5.516 0.416 1.00 91.19 95 ALA A CA 1
ATOM 717 C C . ALA A 1 95 ? 11.494 6.854 -0.288 1.00 91.19 95 ALA A C 1
ATOM 719 O O . ALA A 1 95 ? 11.977 7.088 -1.396 1.00 91.19 95 ALA A O 1
ATOM 720 N N . GLY A 1 96 ? 10.791 7.767 0.388 1.00 89.81 96 GLY A N 1
ATOM 721 C CA . GLY A 1 96 ? 10.511 9.113 -0.109 1.00 89.81 96 GLY A CA 1
ATOM 722 C C . GLY A 1 96 ? 11.774 9.938 -0.373 1.00 89.81 96 GLY A C 1
ATOM 723 O O . GLY A 1 96 ? 11.802 10.686 -1.347 1.00 89.81 96 GLY A O 1
ATOM 724 N N . LEU A 1 97 ? 12.851 9.751 0.409 1.00 89.69 97 LEU A N 1
ATOM 725 C CA . LEU A 1 97 ? 14.162 10.375 0.141 1.00 89.69 97 LEU A CA 1
ATOM 726 C C . LEU A 1 97 ? 14.752 9.976 -1.216 1.00 89.69 97 LEU A C 1
ATOM 728 O O . LEU A 1 97 ? 15.495 10.760 -1.796 1.00 89.69 97 LEU A O 1
ATOM 732 N N . PHE A 1 98 ? 14.400 8.802 -1.736 1.00 89.75 98 PHE A N 1
ATOM 733 C CA . PHE A 1 98 ? 14.800 8.314 -3.060 1.00 89.75 98 PHE A CA 1
ATOM 734 C C . PHE A 1 98 ? 13.706 8.521 -4.123 1.00 89.75 98 PHE A C 1
ATOM 736 O O . PHE A 1 98 ? 13.749 7.909 -5.188 1.00 89.75 98 PHE A O 1
ATOM 743 N N . GLY A 1 99 ? 12.684 9.333 -3.828 1.00 87.06 99 GLY A N 1
ATOM 744 C CA . GLY A 1 99 ? 11.567 9.596 -4.740 1.00 87.06 99 GLY A CA 1
ATOM 745 C C . GLY A 1 99 ? 10.645 8.396 -4.956 1.00 87.06 99 GLY A C 1
ATOM 746 O O . GLY A 1 99 ? 9.856 8.388 -5.901 1.00 87.06 99 GLY A O 1
ATOM 747 N N . ALA A 1 100 ? 10.734 7.368 -4.108 1.00 88.56 100 ALA A N 1
ATOM 748 C CA . ALA A 1 100 ? 9.887 6.196 -4.233 1.00 88.56 100 ALA A CA 1
ATOM 749 C C . ALA A 1 100 ? 8.438 6.519 -3.818 1.00 88.56 100 ALA A C 1
ATOM 751 O O . ALA A 1 100 ? 8.211 7.295 -2.882 1.00 88.56 100 ALA A O 1
ATOM 752 N N . PRO A 1 101 ? 7.442 5.907 -4.483 1.00 88.81 101 PRO A N 1
ATOM 753 C CA . PRO A 1 101 ? 6.042 6.103 -4.142 1.00 88.81 101 PRO A CA 1
ATOM 754 C C . PRO A 1 101 ? 5.707 5.515 -2.767 1.00 88.81 101 PRO A C 1
ATOM 756 O O . PRO A 1 101 ? 6.371 4.603 -2.269 1.00 88.81 101 PRO A O 1
ATOM 759 N N . PHE A 1 102 ? 4.620 6.018 -2.178 1.00 89.94 102 PHE A N 1
ATOM 760 C CA . PHE A 1 102 ? 4.098 5.529 -0.905 1.00 89.94 102 PHE A CA 1
ATOM 761 C C . PHE A 1 102 ? 3.815 4.019 -0.948 1.00 89.94 102 PHE A C 1
ATOM 763 O O . PHE A 1 102 ? 3.189 3.513 -1.882 1.00 89.94 102 PHE A O 1
ATOM 770 N N . SER A 1 103 ? 4.251 3.305 0.089 1.00 89.88 103 SER A N 1
ATOM 771 C CA . SER A 1 103 ? 4.182 1.851 0.187 1.00 89.88 103 SER A CA 1
ATOM 772 C C . SER A 1 103 ? 3.450 1.396 1.446 1.00 89.88 103 SER A C 1
ATOM 774 O O . SER A 1 103 ? 3.619 1.937 2.541 1.00 89.88 103 SER A O 1
ATOM 776 N N . VAL A 1 104 ? 2.659 0.336 1.293 1.00 89.62 104 VAL A N 1
ATOM 777 C CA . VAL A 1 104 ? 1.859 -0.269 2.358 1.00 89.62 104 VAL A CA 1
ATOM 778 C C . VAL A 1 104 ? 1.988 -1.792 2.335 1.00 89.62 104 VAL A C 1
ATOM 780 O O . VAL A 1 104 ? 2.212 -2.417 1.293 1.00 89.62 104 VAL A O 1
ATOM 783 N N . GLY A 1 105 ? 1.848 -2.410 3.508 1.00 84.75 105 GLY A N 1
ATOM 784 C CA . GLY A 1 105 ? 1.847 -3.861 3.638 1.00 84.75 105 GLY A CA 1
ATOM 785 C C . GLY A 1 105 ? 0.681 -4.500 2.893 1.00 84.75 105 GLY A C 1
ATOM 786 O O . GLY A 1 105 ? -0.453 -4.040 2.985 1.00 84.75 105 GLY A O 1
ATOM 787 N N . ILE A 1 106 ? 0.951 -5.589 2.172 1.00 88.38 106 ILE A N 1
ATOM 788 C CA . ILE A 1 106 ? -0.082 -6.332 1.441 1.00 88.38 106 ILE A CA 1
ATOM 789 C C . ILE A 1 106 ? -0.386 -7.624 2.209 1.00 88.38 106 ILE A C 1
ATOM 791 O O . ILE A 1 106 ? 0.462 -8.526 2.200 1.00 88.38 106 ILE A O 1
ATOM 795 N N . PRO A 1 107 ? -1.574 -7.762 2.833 1.00 85.06 107 PRO A N 1
ATOM 796 C CA . PRO A 1 107 ? -1.891 -8.919 3.669 1.00 85.06 107 PRO A CA 1
ATOM 797 C C . PRO A 1 107 ? -1.739 -10.260 2.947 1.00 85.06 107 PRO A C 1
ATOM 799 O O . PRO A 1 107 ? -1.219 -11.213 3.525 1.00 85.06 107 PRO A O 1
ATOM 802 N N . ALA A 1 108 ? -2.107 -10.325 1.664 1.00 85.38 108 ALA A N 1
ATOM 803 C CA . ALA A 1 108 ? -1.968 -11.535 0.856 1.00 85.38 108 ALA A CA 1
ATOM 804 C C . ALA A 1 108 ? -0.511 -12.026 0.759 1.00 85.38 108 ALA A C 1
ATOM 806 O O . ALA A 1 108 ? -0.264 -13.228 0.858 1.00 85.38 108 ALA A O 1
ATOM 807 N N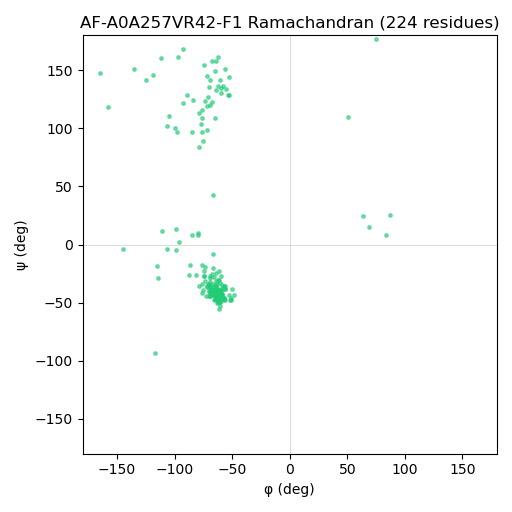 . ARG A 1 109 ? 0.466 -11.111 0.635 1.00 86.94 109 ARG A N 1
ATOM 808 C CA . ARG A 1 109 ? 1.897 -11.465 0.588 1.00 86.94 109 ARG A CA 1
ATOM 809 C C . ARG A 1 109 ? 2.383 -11.986 1.935 1.00 86.94 109 ARG A C 1
ATOM 811 O O . ARG A 1 109 ? 3.045 -13.019 1.989 1.00 86.94 109 ARG A O 1
ATOM 818 N N . SER A 1 110 ? 2.006 -11.315 3.021 1.00 87.19 110 SER A N 1
ATOM 819 C CA . SER A 1 110 ? 2.352 -11.742 4.381 1.00 87.19 110 SER A CA 1
ATOM 820 C C . SER A 1 110 ? 1.771 -13.118 4.711 1.00 87.19 110 SER A C 1
ATOM 822 O O . SER A 1 110 ? 2.452 -13.951 5.307 1.00 87.19 110 SER A O 1
ATOM 824 N N . LEU A 1 111 ? 0.535 -13.382 4.282 1.00 85.31 111 LEU A N 1
ATOM 825 C CA . LEU A 1 111 ? -0.114 -14.673 4.475 1.00 85.31 111 LEU A CA 1
ATOM 826 C C . LEU A 1 111 ? 0.538 -15.777 3.635 1.00 85.31 111 LEU A C 1
ATOM 828 O O . LEU A 1 111 ? 0.780 -16.863 4.157 1.00 85.31 111 LEU A O 1
ATOM 832 N N . ALA A 1 112 ? 0.850 -15.510 2.365 1.00 87.19 112 ALA A N 1
ATOM 833 C CA . ALA A 1 112 ? 1.566 -16.459 1.514 1.00 87.19 112 ALA A CA 1
ATOM 834 C C . ALA A 1 112 ? 2.937 -16.815 2.108 1.00 87.19 112 ALA A C 1
ATOM 836 O O . ALA A 1 112 ? 3.266 -17.992 2.209 1.00 87.19 112 ALA A O 1
ATOM 837 N N . ASN A 1 113 ? 3.685 -15.819 2.595 1.00 88.00 113 ASN A N 1
ATOM 838 C CA . ASN A 1 113 ? 4.967 -16.038 3.263 1.00 88.00 113 ASN A CA 1
ATOM 839 C C . ASN A 1 113 ? 4.834 -16.975 4.475 1.00 88.00 113 ASN A C 1
ATOM 841 O O . ASN A 1 113 ? 5.587 -17.936 4.596 1.00 88.00 113 ASN A O 1
ATOM 845 N N . VAL A 1 114 ? 3.835 -16.748 5.334 1.00 85.25 114 VAL A N 1
ATOM 846 C CA . VAL A 1 114 ? 3.573 -17.625 6.488 1.00 85.25 114 VAL A CA 1
ATOM 847 C C . VAL A 1 114 ? 3.157 -19.031 6.057 1.00 85.25 114 VAL A C 1
ATOM 849 O O . VAL A 1 114 ? 3.629 -20.005 6.638 1.00 85.25 114 VAL A O 1
ATOM 852 N N . ARG A 1 115 ? 2.313 -19.163 5.028 1.00 85.12 115 ARG A N 1
ATOM 853 C CA . ARG A 1 115 ? 1.898 -20.472 4.492 1.00 85.12 115 ARG A CA 1
ATOM 854 C C . ARG A 1 115 ? 3.064 -21.259 3.896 1.00 85.12 115 ARG A C 1
ATOM 856 O O . ARG A 1 115 ? 3.072 -22.478 4.000 1.00 85.12 115 ARG A O 1
ATOM 863 N N . CYS A 1 116 ? 4.056 -20.572 3.336 1.00 86.56 116 CYS A N 1
ATOM 864 C CA . CYS A 1 11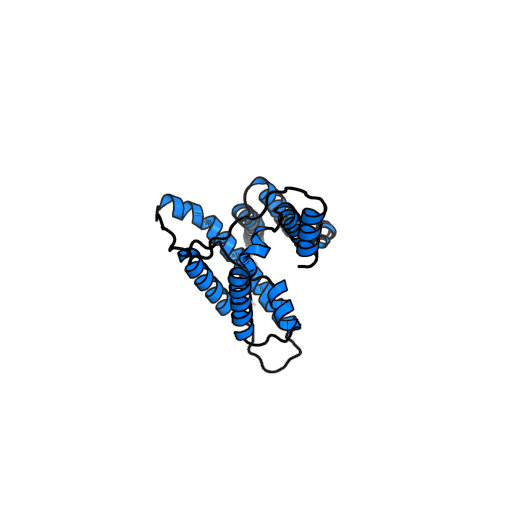6 ? 5.304 -21.171 2.864 1.00 86.56 116 CYS A CA 1
ATOM 865 C C . CYS A 1 116 ? 6.320 -21.446 3.993 1.00 86.56 116 CYS A C 1
ATOM 867 O O . CYS A 1 116 ? 7.472 -21.758 3.706 1.00 86.56 116 CYS A O 1
ATOM 869 N N . GLY A 1 117 ? 5.934 -21.318 5.270 1.00 82.62 117 GLY A N 1
ATOM 870 C CA . GLY A 1 117 ? 6.806 -21.582 6.422 1.00 82.62 117 GLY A CA 1
ATOM 871 C C . GLY A 1 117 ? 7.714 -20.414 6.824 1.00 82.62 117 GLY A C 1
ATOM 872 O O . GLY A 1 117 ? 8.571 -20.568 7.695 1.00 82.62 117 GLY A O 1
ATOM 873 N N . GLY A 1 118 ? 7.533 -19.230 6.232 1.00 81.19 118 GLY A N 1
ATOM 874 C CA . GLY A 1 118 ? 8.285 -18.027 6.571 1.00 81.19 118 GLY A CA 1
ATOM 875 C C . GLY A 1 118 ? 8.001 -17.559 7.999 1.00 81.19 118 GLY A C 1
ATOM 876 O O . GLY A 1 118 ? 6.930 -17.027 8.294 1.00 81.19 118 GLY A O 1
ATOM 877 N N . SER A 1 119 ? 8.984 -17.724 8.884 1.00 75.62 119 SER A N 1
ATOM 878 C CA . SER A 1 119 ? 8.883 -17.371 10.307 1.00 75.62 119 SER A CA 1
ATOM 879 C C . SER A 1 119 ? 9.833 -16.247 10.731 1.00 75.62 119 SER A C 1
ATOM 881 O O . SER A 1 119 ? 9.605 -15.600 11.749 1.00 75.62 119 SER A O 1
ATOM 883 N N . THR A 1 120 ? 10.878 -15.958 9.952 1.00 83.44 120 THR A N 1
ATOM 884 C CA . THR A 1 120 ? 11.918 -14.983 10.314 1.00 83.44 120 THR A CA 1
ATOM 885 C C . THR A 1 120 ? 11.887 -13.736 9.428 1.00 83.44 120 THR A C 1
ATOM 887 O O . THR A 1 120 ? 11.381 -13.747 8.304 1.00 83.44 120 THR A O 1
ATOM 890 N N . ARG A 1 121 ? 12.497 -12.643 9.912 1.00 82.75 121 ARG A N 1
ATOM 891 C CA . ARG A 1 121 ? 12.698 -11.410 9.122 1.00 82.75 121 ARG A CA 1
ATOM 892 C C . ARG A 1 121 ? 13.558 -11.645 7.878 1.00 82.75 121 ARG A C 1
ATOM 894 O O . ARG A 1 121 ? 13.449 -10.882 6.924 1.00 82.75 121 ARG A O 1
ATOM 901 N N . LEU A 1 122 ? 14.371 -12.704 7.880 1.00 87.12 122 LEU A N 1
ATOM 902 C CA . LEU A 1 122 ? 15.223 -13.073 6.755 1.00 87.12 122 LEU A CA 1
ATOM 903 C C . LEU A 1 122 ? 14.403 -13.390 5.501 1.00 87.12 122 LEU A C 1
ATOM 905 O O . LEU A 1 122 ? 14.863 -13.082 4.411 1.00 87.12 122 LEU A O 1
ATOM 909 N N . SER A 1 123 ? 13.172 -13.899 5.639 1.00 88.38 123 SER A N 1
ATOM 910 C CA . SER A 1 123 ? 12.297 -14.126 4.481 1.00 88.38 123 SER A CA 1
ATOM 911 C C . SER A 1 123 ? 11.989 -12.827 3.722 1.00 88.38 123 SER A C 1
ATOM 913 O O . SER A 1 123 ? 12.035 -12.790 2.495 1.00 88.38 123 SER A O 1
ATOM 915 N N . ASN A 1 124 ? 11.772 -11.719 4.440 1.00 88.00 124 ASN A N 1
ATOM 916 C CA . ASN A 1 124 ? 11.530 -10.420 3.809 1.00 88.00 124 ASN A CA 1
ATOM 917 C C . ASN A 1 124 ? 12.790 -9.889 3.106 1.00 88.00 124 ASN A C 1
ATOM 919 O O . ASN A 1 124 ? 12.686 -9.340 2.011 1.00 88.00 124 ASN A O 1
ATOM 923 N N . PHE A 1 125 ? 13.974 -10.082 3.700 1.00 91.62 125 PHE A N 1
ATOM 924 C CA . PHE A 1 125 ? 15.249 -9.725 3.065 1.00 91.62 125 PHE A CA 1
ATOM 925 C C . PHE A 1 125 ? 15.531 -10.579 1.827 1.00 91.62 125 PHE A C 1
ATOM 927 O O . PHE A 1 125 ? 15.919 -10.040 0.796 1.00 91.62 125 PHE A O 1
ATOM 934 N N . ALA A 1 126 ? 15.282 -11.886 1.899 1.00 93.00 126 ALA A N 1
ATOM 935 C CA . ALA A 1 126 ? 15.410 -12.788 0.763 1.00 93.00 126 ALA A CA 1
ATOM 936 C C . ALA A 1 126 ? 14.438 -12.405 -0.361 1.00 93.00 126 ALA A C 1
ATOM 938 O O . ALA A 1 126 ? 14.830 -12.382 -1.522 1.00 93.00 126 ALA A O 1
ATOM 939 N N . HIS A 1 127 ? 13.198 -12.032 -0.029 1.00 91.31 127 HIS A N 1
ATOM 940 C CA . HIS A 1 127 ? 12.227 -11.544 -1.007 1.00 91.31 127 HIS A CA 1
ATOM 941 C C . HIS A 1 127 ? 12.683 -10.241 -1.678 1.00 91.31 127 HIS A C 1
ATOM 943 O O . HIS A 1 127 ? 12.612 -10.128 -2.899 1.00 91.31 127 HIS A O 1
ATOM 949 N N . ALA A 1 128 ? 13.189 -9.275 -0.904 1.00 91.19 128 ALA A N 1
ATOM 950 C CA . ALA A 1 128 ? 13.733 -8.032 -1.450 1.00 91.19 128 ALA A CA 1
ATOM 951 C C . ALA A 1 128 ? 14.952 -8.290 -2.354 1.00 91.19 128 ALA A C 1
ATOM 953 O O . ALA A 1 128 ? 15.012 -7.764 -3.464 1.00 91.19 128 ALA A O 1
ATOM 954 N N . GLY A 1 129 ? 15.878 -9.150 -1.921 1.00 93.38 129 GLY A N 1
ATOM 955 C CA . GLY A 1 129 ? 17.039 -9.560 -2.714 1.00 93.38 129 GLY A CA 1
ATOM 956 C C . GLY A 1 129 ? 16.649 -10.307 -3.989 1.00 93.38 129 GLY A C 1
ATOM 957 O O . GLY A 1 129 ? 17.221 -10.054 -5.043 1.00 93.38 129 GLY A O 1
ATOM 958 N N . PHE A 1 130 ? 15.627 -11.163 -3.925 1.00 92.75 130 PHE A N 1
ATOM 959 C CA . PHE A 1 130 ? 15.080 -11.845 -5.095 1.00 92.75 130 PHE A CA 1
ATOM 960 C C . PHE A 1 130 ? 14.497 -10.856 -6.106 1.00 92.75 130 PHE A C 1
ATOM 962 O O . PHE A 1 130 ? 14.780 -10.978 -7.292 1.00 92.75 130 PHE A O 1
ATOM 969 N N . ILE A 1 131 ? 13.729 -9.856 -5.656 1.00 90.81 131 ILE A N 1
ATOM 970 C CA . ILE A 1 131 ? 13.213 -8.803 -6.544 1.00 90.81 131 ILE A CA 1
ATOM 971 C C . ILE A 1 131 ? 14.369 -8.022 -7.169 1.00 90.81 131 ILE A C 1
ATOM 973 O O . ILE A 1 131 ? 14.364 -7.797 -8.374 1.00 90.81 131 ILE A O 1
ATOM 977 N N . MET A 1 132 ? 15.372 -7.641 -6.376 1.00 89.31 132 MET A N 1
ATOM 978 C CA . MET A 1 132 ? 16.539 -6.913 -6.872 1.00 89.31 132 MET A CA 1
ATOM 979 C C . MET A 1 132 ? 17.303 -7.719 -7.931 1.00 89.31 132 MET A C 1
ATOM 981 O O . MET A 1 132 ? 17.599 -7.184 -8.993 1.00 89.31 132 MET A O 1
ATOM 985 N N . LEU A 1 133 ? 17.553 -9.008 -7.684 1.00 90.69 133 LEU A N 1
ATOM 986 C CA . LEU A 1 133 ? 18.190 -9.912 -8.645 1.00 90.69 133 LEU A CA 1
ATOM 987 C C . LEU A 1 133 ? 17.338 -10.107 -9.905 1.00 90.69 133 LEU A C 1
ATOM 989 O O . LEU A 1 133 ? 17.862 -10.104 -11.013 1.00 90.69 133 LEU A O 1
ATOM 993 N N . PHE A 1 134 ? 16.026 -10.275 -9.744 1.00 89.12 134 PHE A N 1
ATOM 994 C CA . PHE A 1 134 ? 15.108 -10.435 -10.866 1.00 89.12 134 PHE A CA 1
ATOM 995 C C . PHE A 1 134 ? 15.080 -9.186 -11.751 1.00 89.12 134 PHE A C 1
ATOM 997 O O . PHE A 1 134 ? 15.071 -9.308 -12.970 1.00 89.12 134 PHE A O 1
ATOM 1004 N N . LEU A 1 135 ? 15.113 -7.991 -11.158 1.00 87.44 135 LEU A N 1
ATOM 1005 C CA . LEU A 1 135 ? 15.154 -6.745 -11.918 1.00 87.44 135 LEU A CA 1
ATOM 1006 C C . LEU A 1 135 ? 16.501 -6.538 -12.618 1.00 87.44 135 LEU A C 1
ATOM 1008 O O . LEU A 1 135 ? 16.505 -6.083 -13.754 1.00 87.44 135 LEU A O 1
ATOM 1012 N N . THR A 1 136 ? 17.632 -6.882 -11.992 1.00 85.75 136 THR A N 1
ATOM 1013 C CA . THR A 1 136 ? 18.957 -6.690 -12.609 1.00 85.75 136 THR A CA 1
ATOM 1014 C C .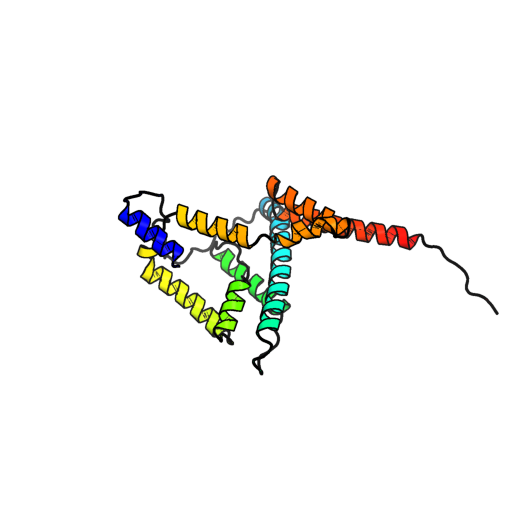 THR A 1 136 ? 19.277 -7.732 -13.678 1.00 85.75 136 THR A C 1
ATOM 1016 O O . THR A 1 136 ? 19.821 -7.380 -14.719 1.00 85.75 136 THR A O 1
ATOM 1019 N N . ALA A 1 137 ? 18.946 -9.004 -13.446 1.00 86.81 137 ALA A N 1
ATOM 1020 C CA . ALA A 1 137 ? 19.223 -10.092 -14.387 1.00 86.81 137 ALA A CA 1
ATOM 1021 C C . ALA A 1 137 ? 18.109 -10.283 -15.428 1.00 86.81 137 ALA A C 1
ATOM 1023 O O . ALA A 1 137 ? 18.358 -10.804 -16.512 1.00 86.81 137 ALA A O 1
ATOM 1024 N N . GLY A 1 138 ? 16.878 -9.894 -15.091 1.00 82.75 138 GLY A N 1
ATOM 1025 C CA . GLY A 1 138 ? 15.683 -10.098 -15.906 1.00 82.75 138 GLY A CA 1
ATOM 1026 C C . GLY A 1 138 ? 15.088 -8.819 -16.487 1.00 82.75 138 GLY A C 1
ATOM 1027 O O . GLY A 1 138 ? 13.969 -8.889 -16.991 1.00 82.75 138 GLY A O 1
ATOM 1028 N N . SER A 1 139 ? 15.782 -7.673 -16.440 1.00 83.56 139 SER A N 1
ATOM 1029 C CA . SER A 1 139 ? 15.265 -6.395 -16.962 1.00 83.56 139 SER A CA 1
ATOM 1030 C C . SER A 1 139 ? 14.746 -6.520 -18.386 1.00 83.56 139 SER A C 1
ATOM 1032 O O . SER A 1 139 ? 13.603 -6.157 -18.635 1.00 83.56 139 SER A O 1
ATOM 1034 N N . GLN A 1 140 ? 15.513 -7.151 -19.278 1.00 82.31 140 GLN A N 1
ATOM 1035 C CA . GLN 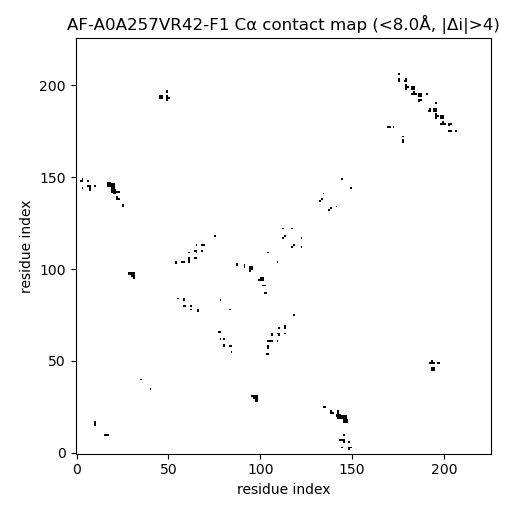A 1 140 ? 15.112 -7.382 -20.669 1.00 82.31 140 GLN A CA 1
ATOM 1036 C C . GLN A 1 140 ? 13.779 -8.129 -20.776 1.00 82.31 140 GLN A C 1
ATOM 1038 O O . GLN A 1 140 ? 12.976 -7.843 -21.653 1.00 82.31 140 GLN A O 1
ATOM 1043 N N . LEU A 1 141 ? 13.499 -9.068 -19.869 1.00 82.75 141 LEU A N 1
ATOM 1044 C CA . LEU A 1 141 ? 12.236 -9.804 -19.877 1.00 82.75 141 LEU A CA 1
ATOM 1045 C C . LEU A 1 141 ? 11.062 -8.934 -19.402 1.00 82.75 141 LEU A C 1
ATOM 1047 O O . LEU A 1 141 ? 9.933 -9.123 -19.846 1.00 82.75 141 LEU A O 1
ATOM 1051 N N . VAL A 1 142 ? 11.325 -7.991 -18.495 1.00 84.88 142 VAL A N 1
ATOM 1052 C CA . VAL A 1 142 ? 10.325 -7.053 -17.965 1.00 84.88 142 VAL A CA 1
ATOM 1053 C C . VAL A 1 142 ? 10.013 -5.941 -18.968 1.00 84.88 142 VAL A C 1
ATOM 1055 O O . VAL A 1 142 ? 8.863 -5.516 -19.056 1.00 84.88 142 VAL A O 1
ATOM 1058 N N . GLU A 1 143 ? 11.005 -5.506 -19.744 1.00 85.75 143 GLU A N 1
ATOM 1059 C CA . GLU A 1 143 ? 10.870 -4.455 -20.761 1.00 85.75 143 GLU A CA 1
ATOM 1060 C C . GLU A 1 143 ? 9.814 -4.796 -21.816 1.00 85.75 143 GLU A C 1
ATOM 1062 O O . GLU A 1 143 ? 9.044 -3.914 -22.186 1.00 85.75 143 GLU A O 1
ATOM 1067 N N . HIS A 1 144 ? 9.719 -6.076 -22.198 1.00 84.69 144 HIS A N 1
ATOM 1068 C CA . HIS A 1 144 ? 8.782 -6.595 -23.202 1.00 84.69 144 HIS A CA 1
ATOM 1069 C C . HIS A 1 144 ? 7.390 -6.932 -22.643 1.00 84.69 144 HIS A C 1
ATOM 1071 O O . HIS A 1 144 ? 6.571 -7.567 -23.311 1.00 84.69 144 HIS A O 1
ATOM 1077 N N . ILE A 1 145 ? 7.094 -6.583 -21.387 1.00 86.69 145 ILE A N 1
ATOM 1078 C CA . ILE A 1 145 ? 5.759 -6.824 -20.836 1.00 86.69 145 ILE A CA 1
ATOM 1079 C C . ILE A 1 145 ? 4.783 -5.814 -21.462 1.00 86.69 145 ILE A C 1
ATOM 1081 O O . ILE A 1 145 ? 4.978 -4.606 -21.303 1.00 86.69 145 ILE A O 1
ATOM 1085 N N . PRO A 1 146 ? 3.695 -6.264 -22.113 1.00 87.44 146 PRO A N 1
ATOM 1086 C CA . PRO A 1 146 ? 2.716 -5.356 -22.692 1.00 87.44 146 PRO A CA 1
ATOM 1087 C C . PRO A 1 146 ? 1.921 -4.644 -21.590 1.00 87.44 146 PRO A C 1
ATOM 1089 O O . PRO A 1 146 ? 1.445 -5.263 -20.628 1.00 87.44 146 PRO A O 1
ATOM 1092 N N . ILE A 1 147 ? 1.727 -3.332 -21.740 1.00 89.00 147 ILE A N 1
ATOM 1093 C CA . ILE A 1 147 ? 0.987 -2.506 -20.773 1.00 89.00 147 ILE A CA 1
ATOM 1094 C C . ILE A 1 147 ? -0.472 -2.968 -20.661 1.00 89.00 147 ILE A C 1
ATOM 1096 O O . ILE A 1 147 ? -1.051 -2.896 -19.577 1.00 89.00 147 ILE A O 1
ATOM 1100 N N . SER A 1 148 ? -1.060 -3.517 -21.725 1.00 87.50 148 SER A N 1
ATOM 1101 C CA . SER A 1 148 ? -2.404 -4.110 -21.695 1.00 87.50 148 SER A CA 1
ATOM 1102 C C . SER A 1 148 ? -2.516 -5.288 -20.722 1.00 87.50 148 SER A C 1
ATOM 1104 O O . SER A 1 148 ? -3.504 -5.387 -19.990 1.00 87.50 148 SER A O 1
ATOM 1106 N N . ALA A 1 149 ? -1.486 -6.135 -20.614 1.00 87.94 149 ALA A N 1
ATOM 1107 C CA . ALA A 1 149 ? -1.457 -7.211 -19.624 1.00 87.94 149 ALA A CA 1
ATOM 1108 C C . ALA A 1 149 ? -1.382 -6.660 -18.193 1.00 87.94 149 ALA A C 1
ATOM 1110 O O . ALA A 1 149 ? -2.081 -7.152 -17.304 1.00 87.94 149 ALA A O 1
ATOM 1111 N N . LEU A 1 150 ? -0.584 -5.612 -17.964 1.00 88.31 150 LEU A N 1
ATOM 1112 C CA . LEU A 1 150 ? -0.516 -4.935 -16.664 1.00 88.31 150 LEU A CA 1
ATOM 1113 C C . LEU A 1 150 ? -1.846 -4.264 -16.301 1.00 88.31 150 LEU A C 1
ATOM 1115 O O . LEU A 1 150 ? -2.285 -4.365 -15.153 1.00 88.31 150 LEU A O 1
ATOM 1119 N N . ALA A 1 151 ? -2.516 -3.638 -17.269 1.00 89.00 151 ALA A N 1
ATOM 1120 C CA . ALA A 1 151 ? -3.841 -3.054 -17.090 1.00 89.00 151 ALA A CA 1
ATOM 1121 C C . ALA A 1 151 ? -4.876 -4.127 -16.726 1.00 89.00 151 ALA A C 1
ATOM 1123 O O . ALA A 1 151 ? -5.619 -3.953 -15.762 1.00 89.00 151 ALA A O 1
ATOM 1124 N N . GLY A 1 152 ? -4.869 -5.270 -17.421 1.00 89.25 152 GLY A N 1
ATOM 1125 C CA . GLY A 1 152 ? -5.747 -6.403 -17.124 1.00 89.25 152 GLY A CA 1
ATOM 1126 C C . GLY A 1 152 ? -5.517 -6.982 -15.727 1.00 89.25 152 GLY A C 1
ATOM 1127 O O . GLY A 1 152 ? -6.469 -7.169 -14.969 1.00 89.25 152 GLY A O 1
ATOM 1128 N N . VAL A 1 153 ? -4.254 -7.197 -15.339 1.00 90.44 153 VAL A N 1
ATOM 1129 C CA . VAL A 1 153 ? -3.903 -7.650 -13.981 1.00 90.44 153 VAL A CA 1
ATOM 1130 C C . VAL A 1 153 ? -4.356 -6.630 -12.936 1.00 90.44 153 VAL A C 1
ATOM 1132 O O . VAL A 1 153 ? -4.921 -7.018 -11.915 1.00 90.44 153 VAL A O 1
ATOM 1135 N N . THR A 1 154 ? -4.159 -5.336 -13.188 1.00 89.94 154 THR A N 1
ATOM 1136 C CA . THR A 1 154 ? -4.560 -4.268 -12.261 1.00 89.94 154 THR A CA 1
ATOM 1137 C C . THR A 1 154 ? -6.080 -4.183 -12.123 1.00 89.94 154 THR A C 1
ATOM 1139 O O . THR A 1 154 ? -6.583 -4.106 -11.003 1.00 89.94 154 THR A O 1
ATOM 1142 N N . ALA A 1 155 ? -6.823 -4.271 -13.228 1.00 91.81 155 ALA A N 1
ATOM 1143 C CA . ALA A 1 155 ? -8.284 -4.285 -13.225 1.00 91.81 155 ALA A CA 1
ATOM 1144 C C . ALA A 1 155 ? -8.837 -5.512 -12.485 1.00 91.81 155 ALA A C 1
ATOM 1146 O O . ALA A 1 155 ? -9.728 -5.378 -11.646 1.00 91.81 155 ALA A O 1
ATOM 1147 N N . TRP A 1 156 ? -8.264 -6.694 -12.731 1.00 90.81 156 TRP A N 1
ATOM 1148 C CA . TRP A 1 156 ? -8.629 -7.922 -12.025 1.00 90.81 156 TRP A CA 1
ATOM 1149 C C . TRP A 1 156 ? -8.360 -7.819 -10.522 1.00 90.81 156 TRP A C 1
ATOM 1151 O O . TRP A 1 156 ? -9.227 -8.137 -9.712 1.00 90.81 156 TRP A O 1
ATOM 1161 N N . MET A 1 157 ? -7.185 -7.318 -10.135 1.00 88.38 157 MET A N 1
ATOM 1162 C CA . MET A 1 157 ? -6.855 -7.095 -8.728 1.00 88.38 157 MET A CA 1
ATOM 1163 C C . MET A 1 157 ? -7.808 -6.090 -8.078 1.00 88.38 157 MET A C 1
ATOM 1165 O O . MET A 1 157 ? -8.262 -6.332 -6.962 1.00 88.38 157 MET A O 1
ATOM 1169 N N . GLY A 1 158 ? -8.154 -5.006 -8.779 1.00 89.06 158 GLY A N 1
ATOM 1170 C CA . GLY A 1 158 ? -9.171 -4.053 -8.339 1.00 89.06 158 GLY A CA 1
ATOM 1171 C C . GLY A 1 158 ? -10.519 -4.732 -8.102 1.00 89.06 158 GLY A C 1
ATOM 1172 O O . GLY A 1 158 ? -11.108 -4.553 -7.042 1.00 89.06 158 GLY A O 1
ATOM 1173 N N . PHE A 1 159 ? -10.960 -5.585 -9.028 1.00 89.94 159 PHE A N 1
ATOM 1174 C CA . PHE A 1 159 ? -12.195 -6.358 -8.887 1.00 89.94 159 PHE A CA 1
ATOM 1175 C C . PHE A 1 159 ? -12.157 -7.312 -7.683 1.00 89.94 159 PHE A C 1
ATOM 1177 O O . PHE A 1 159 ? -13.122 -7.385 -6.927 1.00 89.94 159 PHE A O 1
ATOM 1184 N N . CYS A 1 160 ? -11.035 -7.999 -7.450 1.00 88.12 160 CYS A N 1
ATOM 1185 C CA . CYS A 1 160 ? -10.866 -8.896 -6.302 1.00 88.12 160 CYS A CA 1
ATOM 1186 C C . CYS A 1 160 ? -10.835 -8.178 -4.944 1.00 88.12 160 CYS A C 1
ATOM 1188 O O . CYS A 1 160 ? -11.117 -8.809 -3.927 1.00 88.12 160 CYS A O 1
ATOM 1190 N N . LEU A 1 161 ? -10.455 -6.898 -4.902 1.00 87.31 161 LEU A N 1
ATOM 1191 C CA . LEU A 1 161 ? -10.444 -6.109 -3.664 1.00 87.31 161 LEU A CA 1
ATOM 1192 C C . LEU A 1 161 ? -11.839 -5.659 -3.237 1.00 87.31 161 LEU A C 1
ATOM 1194 O O . LEU A 1 161 ? -12.028 -5.263 -2.085 1.00 87.31 161 LEU A O 1
ATOM 1198 N N . LEU A 1 162 ? -12.806 -5.690 -4.147 1.00 89.00 162 LEU A N 1
ATOM 1199 C CA . LEU A 1 162 ? -14.138 -5.217 -3.852 1.00 89.00 162 LEU A CA 1
ATOM 1200 C C . LEU A 1 162 ? -14.959 -6.319 -3.167 1.00 89.00 162 LEU A C 1
ATOM 1202 O O . LEU A 1 162 ? -15.123 -7.428 -3.672 1.00 89.00 162 LEU A O 1
ATOM 1206 N N . ASP A 1 163 ? -15.496 -6.006 -1.990 1.00 88.06 163 ASP A N 1
ATOM 1207 C CA . ASP A 1 163 ? -16.308 -6.946 -1.224 1.00 88.06 163 ASP A CA 1
ATOM 1208 C C . ASP A 1 163 ? -17.775 -6.915 -1.679 1.00 88.06 163 ASP A C 1
ATOM 1210 O O . ASP A 1 163 ? -18.587 -6.096 -1.238 1.00 88.06 163 ASP A O 1
ATOM 1214 N N . TRP A 1 164 ? -18.137 -7.851 -2.555 1.00 89.31 164 TRP A N 1
ATOM 1215 C CA . TRP A 1 164 ? -19.510 -8.008 -3.060 1.00 89.31 164 TRP A CA 1
ATOM 1216 C C . TRP A 1 164 ? -20.507 -8.385 -1.973 1.00 89.31 164 TRP A C 1
ATOM 1218 O O . TRP A 1 164 ? -21.694 -8.058 -2.070 1.00 89.31 164 TRP A O 1
ATOM 1228 N N . SER A 1 165 ? -20.038 -9.000 -0.888 1.00 88.25 165 SER A N 1
ATOM 1229 C CA . SER A 1 165 ? -20.907 -9.345 0.229 1.00 88.25 165 SER A CA 1
ATOM 1230 C C . SER A 1 165 ? -21.383 -8.097 0.978 1.00 88.25 165 SER A C 1
ATOM 1232 O O . SER A 1 165 ? -22.530 -8.071 1.433 1.00 88.25 165 SER A O 1
ATOM 1234 N N . THR A 1 166 ? -20.573 -7.035 1.035 1.00 88.50 166 THR A N 1
ATOM 1235 C CA . THR A 1 166 ? -20.948 -5.759 1.659 1.00 88.50 166 THR A CA 1
ATOM 1236 C C . THR A 1 166 ? -22.174 -5.139 0.981 1.00 88.50 166 THR A C 1
ATOM 1238 O O . THR A 1 166 ? -23.114 -4.739 1.670 1.00 88.50 166 THR A O 1
ATOM 1241 N N . TRP A 1 167 ? -22.243 -5.169 -0.353 1.00 88.69 167 TRP A N 1
ATOM 1242 C CA . TRP A 1 167 ? -23.409 -4.688 -1.105 1.00 88.69 167 TRP A CA 1
ATOM 1243 C C . TRP A 1 167 ? -24.681 -5.476 -0.785 1.00 88.69 167 TRP A C 1
ATOM 1245 O O . TRP A 1 167 ? -25.733 -4.887 -0.547 1.00 88.69 167 TRP A O 1
ATOM 1255 N N . SER A 1 168 ? -24.580 -6.805 -0.680 1.00 89.25 168 SER A N 1
ATOM 1256 C CA . SER A 1 168 ? -25.718 -7.660 -0.303 1.00 89.25 168 SER A CA 1
ATOM 1257 C C . SER A 1 168 ? -26.206 -7.425 1.135 1.00 89.25 168 SER A C 1
ATOM 1259 O O . SER A 1 168 ? -27.377 -7.639 1.452 1.00 89.25 168 SER A O 1
ATOM 1261 N N . ARG A 1 169 ? -25.307 -6.980 2.022 1.00 90.12 169 ARG A N 1
ATOM 1262 C CA . ARG A 1 169 ? -25.587 -6.729 3.443 1.00 90.12 169 ARG A CA 1
ATOM 1263 C C . ARG A 1 169 ? -26.122 -5.326 3.694 1.00 90.12 169 ARG A C 1
ATOM 1265 O O . ARG A 1 169 ? -26.728 -5.117 4.743 1.00 90.12 169 ARG A O 1
ATOM 1272 N N . LEU A 1 170 ? -25.948 -4.401 2.749 1.00 90.44 170 LEU A N 1
ATOM 1273 C CA . LEU A 1 170 ? -26.335 -2.995 2.863 1.00 90.44 170 LEU A CA 1
ATOM 1274 C C . LEU A 1 170 ? -27.772 -2.777 3.386 1.00 90.44 170 LEU A C 1
ATOM 1276 O O . LEU A 1 170 ? -27.929 -1.972 4.304 1.00 90.44 170 LEU A O 1
ATOM 1280 N N . PRO A 1 171 ? -28.810 -3.522 2.941 1.00 89.44 171 PRO A N 1
ATOM 1281 C CA . PRO A 1 171 ? -30.176 -3.339 3.446 1.00 89.44 171 PRO A CA 1
ATOM 1282 C C . PRO A 1 171 ? -30.356 -3.725 4.922 1.00 89.44 171 PRO A C 1
ATOM 1284 O O . PRO A 1 171 ? -31.318 -3.306 5.560 1.00 89.44 171 PRO A O 1
ATOM 1287 N N . ARG A 1 172 ? -29.452 -4.547 5.468 1.00 91.19 172 ARG A N 1
ATOM 1288 C CA . ARG A 1 172 ? -29.477 -5.031 6.859 1.00 91.19 172 ARG A CA 1
ATOM 1289 C C . ARG A 1 172 ? -28.546 -4.234 7.778 1.00 91.19 172 ARG A C 1
ATOM 1291 O O . ARG A 1 172 ? -28.508 -4.497 8.978 1.00 91.19 172 ARG A O 1
ATOM 1298 N N . MET A 1 173 ? -27.770 -3.294 7.236 1.00 91.00 173 MET A N 1
ATOM 1299 C CA . MET A 1 173 ? -26.841 -2.479 8.017 1.00 91.00 173 MET A CA 1
ATOM 1300 C C . MET A 1 173 ? -27.576 -1.422 8.843 1.00 91.00 173 MET A C 1
ATOM 1302 O O . MET A 1 173 ? -28.660 -0.952 8.493 1.00 91.00 173 MET A O 1
ATOM 1306 N N . ARG A 1 174 ? -26.952 -0.985 9.942 1.00 91.38 174 ARG A N 1
ATOM 1307 C CA . ARG A 1 174 ? -27.423 0.199 10.671 1.00 91.38 174 ARG A CA 1
ATOM 1308 C C . ARG A 1 174 ? -27.359 1.396 9.726 1.00 91.38 174 ARG A C 1
ATOM 1310 O O . ARG A 1 174 ? -26.389 1.551 8.989 1.00 91.38 174 ARG A O 1
ATOM 1317 N N . ARG A 1 175 ? -28.358 2.281 9.801 1.00 90.12 175 ARG A N 1
ATOM 1318 C CA . ARG A 1 175 ? -28.487 3.437 8.892 1.00 90.12 175 ARG A CA 1
ATOM 1319 C C . ARG A 1 175 ? -27.206 4.266 8.770 1.00 90.12 175 ARG A C 1
ATOM 1321 O O . ARG A 1 175 ? -26.868 4.699 7.682 1.00 90.12 175 ARG A O 1
ATOM 1328 N N . THR A 1 176 ? -26.474 4.458 9.864 1.00 90.56 176 THR A N 1
ATOM 1329 C CA . THR A 1 176 ? -25.235 5.254 9.855 1.00 90.56 176 THR A CA 1
ATOM 1330 C C . THR A 1 176 ? -24.109 4.586 9.099 1.00 90.56 176 THR A C 1
ATOM 1332 O O . THR A 1 176 ? -23.354 5.268 8.420 1.00 90.56 176 THR A O 1
ATOM 1335 N N . ASP A 1 177 ? -24.021 3.265 9.195 1.00 91.62 177 ASP A N 1
ATOM 1336 C CA . ASP A 1 177 ? -22.946 2.491 8.590 1.00 91.62 177 ASP A CA 1
ATOM 1337 C C . ASP A 1 177 ? -23.207 2.406 7.077 1.00 91.62 177 ASP A C 1
ATOM 1339 O O . ASP A 1 177 ? -22.301 2.621 6.277 1.00 91.62 177 ASP A O 1
ATOM 1343 N N . ALA A 1 178 ? -24.478 2.236 6.683 1.00 92.56 178 ALA A N 1
ATOM 1344 C CA . ALA A 1 178 ? -24.914 2.304 5.288 1.00 92.56 178 ALA A CA 1
ATOM 1345 C C . ALA A 1 178 ? -24.678 3.690 4.658 1.00 92.56 178 ALA A C 1
ATOM 1347 O O . ALA A 1 178 ? -24.158 3.775 3.548 1.00 92.56 178 ALA A O 1
ATOM 1348 N N . VAL A 1 179 ? -25.018 4.778 5.365 1.00 93.56 179 VAL A N 1
ATOM 1349 C CA . VAL A 1 179 ? -24.787 6.152 4.883 1.00 93.56 179 VAL A CA 1
ATOM 1350 C C . VAL A 1 179 ? -23.294 6.442 4.755 1.00 93.56 179 VAL A C 1
ATOM 1352 O O . VAL A 1 179 ? -22.869 6.932 3.713 1.00 93.56 179 VAL A O 1
ATOM 1355 N N . ALA A 1 180 ? -22.487 6.107 5.767 1.00 93.19 180 ALA A N 1
ATOM 1356 C CA . ALA A 1 180 ? -21.040 6.306 5.714 1.00 93.19 180 ALA A CA 1
ATOM 1357 C C . ALA A 1 180 ? -20.402 5.518 4.558 1.00 93.19 180 ALA A C 1
ATOM 1359 O O . ALA A 1 180 ? -19.569 6.063 3.833 1.00 93.19 180 ALA A O 1
ATOM 1360 N N . PHE A 1 181 ? -20.825 4.267 4.346 1.00 92.62 181 PHE A N 1
ATOM 1361 C CA . PHE A 1 181 ? -20.366 3.439 3.232 1.00 92.62 181 PHE A CA 1
ATOM 1362 C C . PHE A 1 181 ? -20.717 4.058 1.874 1.00 92.62 181 PHE A C 1
ATOM 1364 O O . PHE A 1 181 ? -19.821 4.308 1.069 1.00 92.62 181 PHE A O 1
ATOM 1371 N N . LEU A 1 182 ? -21.996 4.360 1.632 1.00 93.69 182 LEU A N 1
ATOM 1372 C CA . LEU A 1 182 ? -22.456 4.917 0.356 1.00 93.69 182 LEU A CA 1
ATOM 1373 C C . LEU A 1 182 ? -21.826 6.278 0.058 1.00 93.6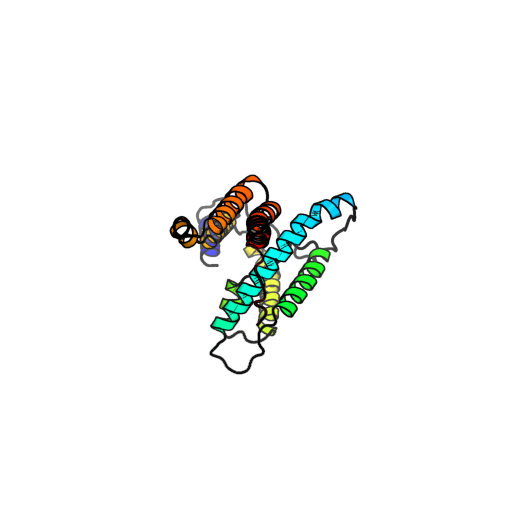9 182 LEU A C 1
ATOM 1375 O O . LEU A 1 182 ? -21.444 6.540 -1.082 1.00 93.69 182 LEU A O 1
ATOM 1379 N N . LEU A 1 183 ? -21.675 7.125 1.078 1.00 94.00 183 LEU A N 1
ATOM 1380 C CA . LEU A 1 183 ? -21.011 8.418 0.948 1.00 94.00 183 LEU A CA 1
ATOM 1381 C C . LEU A 1 183 ? -19.540 8.247 0.557 1.00 94.00 183 LEU A C 1
ATOM 1383 O O . LEU A 1 183 ? -19.074 8.918 -0.357 1.00 94.00 183 LEU A O 1
ATOM 1387 N N . THR A 1 184 ? -18.826 7.322 1.203 1.00 92.75 184 THR A N 1
ATOM 1388 C CA . THR A 1 184 ? -17.410 7.056 0.904 1.00 92.75 184 THR A CA 1
ATOM 1389 C C . THR A 1 184 ? -17.239 6.507 -0.514 1.00 92.75 184 THR A C 1
ATOM 1391 O O . THR A 1 184 ? -16.399 7.000 -1.264 1.00 92.75 184 THR A O 1
ATOM 1394 N N . VAL A 1 185 ? -18.060 5.526 -0.908 1.00 92.62 185 VAL A N 1
ATOM 1395 C CA . VAL A 1 185 ? -18.009 4.906 -2.244 1.00 92.62 185 VAL A CA 1
ATOM 1396 C C . VAL A 1 185 ? -18.367 5.899 -3.346 1.00 92.62 185 VAL A C 1
ATOM 1398 O O . VAL A 1 185 ? -17.678 5.957 -4.356 1.00 92.62 185 VAL A O 1
ATOM 1401 N N . SER A 1 186 ? -19.414 6.705 -3.175 1.00 94.00 186 SER A N 1
ATOM 1402 C CA . SER A 1 186 ? -19.773 7.709 -4.187 1.00 94.00 186 SER A CA 1
ATOM 1403 C C . SER A 1 186 ? -18.741 8.832 -4.275 1.00 94.00 186 SER A C 1
ATOM 1405 O O . SER A 1 186 ? -18.389 9.254 -5.373 1.00 94.00 186 SER A O 1
ATOM 1407 N N . SER A 1 187 ? -18.203 9.280 -3.139 1.00 93.06 187 SER A N 1
ATOM 1408 C CA . SER A 1 187 ? -17.241 10.387 -3.103 1.00 93.06 187 SER A CA 1
ATOM 1409 C C . SER A 1 187 ? -15.889 9.998 -3.696 1.00 93.06 187 SER A C 1
ATOM 1411 O O . SER A 1 187 ? -15.258 10.827 -4.356 1.00 93.06 187 SER A O 1
ATOM 1413 N N . VAL A 1 188 ? -15.448 8.742 -3.536 1.00 91.94 188 VAL A N 1
ATOM 1414 C CA . VAL A 1 188 ? -14.140 8.316 -4.063 1.00 91.94 188 VAL A CA 1
ATOM 1415 C C . VAL A 1 188 ? -14.119 8.266 -5.588 1.00 91.94 188 VAL A C 1
ATOM 1417 O O . VAL A 1 188 ? -13.067 8.472 -6.182 1.00 91.94 188 VAL A O 1
ATOM 1420 N N . LEU A 1 189 ? -15.280 8.054 -6.215 1.00 92.38 189 LEU A N 1
ATOM 1421 C CA . LEU A 1 189 ? -15.431 8.034 -7.670 1.00 92.38 189 LEU A CA 1
ATOM 1422 C C . LEU A 1 189 ? -15.371 9.430 -8.304 1.00 92.38 189 LEU A C 1
ATOM 1424 O O . LEU A 1 189 ? -15.083 9.533 -9.492 1.00 92.38 189 LEU A O 1
ATOM 1428 N N . VAL A 1 190 ? -15.658 10.489 -7.539 1.00 93.31 190 VAL A N 1
ATOM 1429 C CA . VAL A 1 190 ? -15.819 11.855 -8.074 1.00 93.31 190 VAL A CA 1
ATOM 1430 C C . VAL A 1 190 ? -14.733 12.812 -7.581 1.00 93.31 190 VAL A C 1
ATOM 1432 O O . VAL A 1 190 ? -14.401 13.766 -8.278 1.00 93.31 190 VAL A O 1
ATOM 1435 N N . VAL A 1 191 ? -14.178 12.581 -6.385 1.00 87.62 191 VAL A N 1
ATOM 1436 C CA . VAL A 1 191 ? -13.288 13.537 -5.710 1.00 87.62 191 VAL A CA 1
ATOM 1437 C C . VAL A 1 191 ? -11.878 12.969 -5.526 1.00 87.62 191 VAL A C 1
ATOM 1439 O O . VAL A 1 191 ? -11.009 13.143 -6.373 1.00 87.62 191 VAL A O 1
ATOM 1442 N N . ASN A 1 192 ? -11.616 12.347 -4.374 1.00 85.44 192 ASN A N 1
ATOM 1443 C CA . ASN A 1 192 ? -10.318 11.806 -3.982 1.00 85.44 192 ASN A CA 1
ATOM 1444 C C . ASN A 1 192 ? -10.513 10.852 -2.793 1.00 85.44 192 ASN A C 1
ATOM 1446 O O . ASN A 1 192 ? -11.371 11.087 -1.935 1.00 85.44 192 ASN A O 1
ATOM 1450 N N . ALA A 1 193 ? -9.686 9.810 -2.698 1.00 83.19 193 ALA A N 1
ATOM 1451 C CA . ALA A 1 193 ? -9.662 8.881 -1.571 1.00 83.19 193 ALA A CA 1
ATOM 1452 C C . ALA A 1 193 ? -9.523 9.579 -0.209 1.00 83.19 193 ALA A C 1
ATOM 1454 O O . ALA A 1 193 ? -10.264 9.245 0.713 1.00 83.19 193 ALA A O 1
ATOM 1455 N N . ALA A 1 194 ? -8.649 10.582 -0.084 1.00 82.56 194 ALA A N 1
ATOM 1456 C CA . ALA A 1 194 ? -8.416 11.270 1.187 1.00 82.56 194 ALA A CA 1
ATOM 1457 C C . ALA A 1 194 ? -9.676 11.985 1.704 1.00 82.56 194 ALA A C 1
ATOM 1459 O O . ALA A 1 194 ? -10.097 11.783 2.844 1.00 82.56 194 ALA A O 1
ATOM 1460 N N . ILE A 1 195 ? -10.321 12.766 0.834 1.00 86.12 195 ILE A N 1
ATOM 1461 C CA . ILE A 1 195 ? -11.556 13.490 1.159 1.00 86.12 195 ILE A CA 1
ATOM 1462 C C . ILE A 1 195 ? -12.690 12.500 1.445 1.00 86.12 195 ILE A C 1
ATOM 1464 O O . ILE A 1 195 ? -13.452 12.686 2.389 1.00 86.12 195 ILE A O 1
ATOM 1468 N N . SER A 1 196 ? -12.764 11.404 0.692 1.00 89.50 196 SER A N 1
ATOM 1469 C CA . SER A 1 196 ? -13.810 10.387 0.861 1.00 89.50 196 SER A CA 1
ATOM 1470 C C . SER A 1 196 ? -13.731 9.684 2.213 1.00 89.50 196 SER A C 1
ATOM 1472 O O . SER A 1 196 ? -14.759 9.483 2.856 1.00 89.50 196 SER A O 1
ATOM 1474 N N . VAL A 1 197 ? -12.519 9.365 2.682 1.00 86.31 197 VAL A N 1
ATOM 1475 C CA . VAL A 1 197 ? -12.306 8.809 4.028 1.00 86.31 197 VAL A CA 1
ATOM 1476 C C . VAL A 1 197 ? -12.735 9.815 5.097 1.00 86.31 197 VAL A C 1
ATOM 1478 O O . VAL A 1 197 ? -13.462 9.447 6.019 1.00 86.31 197 VAL A O 1
ATOM 1481 N N . ALA A 1 198 ? -12.353 11.089 4.958 1.00 87.06 198 ALA A N 1
ATOM 1482 C CA . ALA A 1 198 ? -12.754 12.134 5.900 1.00 87.06 198 ALA A CA 1
ATOM 1483 C C . ALA A 1 198 ? -14.285 12.294 5.968 1.00 87.06 198 ALA A C 1
ATOM 1485 O O . ALA A 1 198 ? -14.856 12.352 7.061 1.00 87.06 198 ALA A O 1
ATOM 1486 N N . LEU A 1 199 ? -14.957 12.285 4.814 1.00 90.31 199 LEU A N 1
ATOM 1487 C CA . LEU A 1 199 ? -16.417 12.329 4.718 1.00 90.31 199 LEU A CA 1
ATOM 1488 C C . LEU A 1 199 ? -17.066 11.114 5.389 1.00 90.31 199 LEU A C 1
ATOM 1490 O O . LEU A 1 199 ? -17.958 11.289 6.219 1.00 90.31 199 LEU A O 1
ATOM 1494 N N . GLY A 1 200 ? -16.588 9.898 5.119 1.00 89.06 200 GLY A N 1
ATOM 1495 C CA . GLY A 1 200 ? -17.078 8.687 5.782 1.00 89.06 200 GLY A CA 1
ATOM 1496 C C . GLY A 1 200 ? -16.923 8.739 7.306 1.00 89.06 200 GLY A C 1
ATOM 1497 O O . GLY A 1 200 ? -17.872 8.460 8.041 1.00 89.06 200 GLY A O 1
ATOM 1498 N N . CYS A 1 201 ? -15.756 9.167 7.798 1.00 88.62 201 CYS A N 1
ATOM 1499 C CA . CYS A 1 201 ? -15.490 9.334 9.229 1.00 88.62 201 CYS A CA 1
ATOM 1500 C C . CYS A 1 201 ? -16.373 10.411 9.878 1.00 88.62 201 CYS A C 1
ATOM 1502 O O . CYS A 1 201 ? -16.819 10.232 11.016 1.00 88.62 201 CYS A O 1
ATOM 1504 N N . SER A 1 202 ? -16.671 11.499 9.162 1.00 90.62 202 SER A N 1
ATOM 1505 C CA . SER A 1 202 ? -17.509 12.590 9.676 1.00 90.62 202 SER A CA 1
ATOM 1506 C C . SER A 1 202 ? -18.910 12.117 10.076 1.00 90.62 202 SER A C 1
ATOM 1508 O O . SER A 1 202 ? -19.435 12.560 11.096 1.00 90.62 202 SER A O 1
ATOM 1510 N N . VAL A 1 203 ? -19.482 11.139 9.363 1.00 92.56 203 VAL A N 1
ATOM 1511 C CA . VAL A 1 203 ? -20.795 10.555 9.687 1.00 92.56 203 VAL A CA 1
ATOM 1512 C C . VAL A 1 203 ? -20.786 9.913 11.078 1.00 92.56 203 VAL A C 1
ATOM 1514 O O . VAL A 1 203 ? -21.728 10.085 11.857 1.00 92.56 203 VAL A O 1
ATOM 1517 N N . TYR A 1 204 ? -19.707 9.209 11.427 1.00 90.88 204 TYR A N 1
ATOM 1518 C CA . TYR A 1 204 ? -19.554 8.599 12.749 1.00 90.88 204 TYR A CA 1
ATOM 1519 C C . TYR A 1 204 ? -19.347 9.648 13.843 1.00 90.88 204 TYR A C 1
ATOM 1521 O O . TYR A 1 204 ? -19.959 9.540 14.908 1.00 90.88 204 TYR A O 1
ATOM 1529 N N . ALA A 1 205 ? -18.544 10.681 13.573 1.00 89.94 205 ALA A N 1
ATOM 1530 C CA . ALA A 1 205 ? -18.332 11.789 14.503 1.00 89.94 205 ALA A CA 1
ATOM 1531 C C . ALA A 1 205 ? -19.642 12.540 14.801 1.00 89.94 205 ALA A C 1
ATOM 1533 O O . ALA A 1 205 ? -19.963 12.790 15.963 1.00 89.94 205 ALA A O 1
ATOM 1534 N N . LEU A 1 206 ? -20.446 12.818 13.770 1.00 92.12 206 LEU A N 1
ATOM 1535 C CA . LEU A 1 206 ? -21.759 13.453 13.902 1.00 92.12 206 LEU A CA 1
ATOM 1536 C C . LEU A 1 206 ? -22.742 12.577 14.681 1.00 92.12 206 LEU A C 1
ATOM 1538 O O . LEU A 1 206 ? -23.429 13.074 15.573 1.00 92.12 206 LEU A O 1
ATOM 1542 N N . ARG A 1 207 ? -22.784 11.264 14.404 1.00 91.56 207 ARG A N 1
ATOM 1543 C CA . ARG A 1 207 ? -23.622 10.323 15.168 1.00 91.56 207 ARG A CA 1
ATOM 1544 C C . ARG A 1 207 ? -23.242 10.328 16.648 1.00 91.56 207 ARG A C 1
ATOM 1546 O O . ARG A 1 207 ? -24.122 10.328 17.509 1.00 91.56 207 ARG A O 1
ATOM 1553 N N . TRP A 1 208 ? -21.946 10.302 16.943 1.00 91.06 208 TRP A N 1
ATOM 1554 C CA . TRP A 1 208 ? -21.441 10.331 18.311 1.00 91.06 208 TRP A CA 1
ATOM 1555 C C . TRP A 1 208 ? -21.805 11.639 19.020 1.00 91.06 208 TRP A C 1
ATOM 1557 O O . TRP A 1 208 ? -22.304 11.604 20.145 1.00 91.06 208 TRP A O 1
ATOM 1567 N N . LEU A 1 209 ? -21.641 12.779 18.342 1.00 91.19 209 LEU A N 1
ATOM 1568 C CA . LEU A 1 209 ? -22.005 14.090 18.874 1.00 91.19 209 LEU A CA 1
ATOM 1569 C C . LEU A 1 209 ? -23.510 14.187 19.148 1.00 91.19 209 LEU A C 1
ATOM 1571 O O . LEU A 1 209 ? -23.911 14.594 20.236 1.00 91.19 209 LEU A O 1
ATOM 1575 N N . TYR A 1 210 ? -24.344 13.745 18.206 1.00 89.56 210 TYR A N 1
ATOM 1576 C CA . TYR A 1 210 ? -25.796 13.707 18.379 1.00 89.56 210 TYR A CA 1
ATOM 1577 C C . TYR A 1 210 ? -26.208 12.815 19.558 1.00 89.56 210 TYR A C 1
ATOM 1579 O O . TYR A 1 210 ? -27.049 13.206 20.365 1.00 89.56 210 TYR A O 1
ATOM 1587 N N . GLY A 1 211 ? -25.576 11.645 19.708 1.00 86.88 211 GLY A N 1
ATOM 1588 C CA . GLY A 1 211 ? -25.787 10.754 20.853 1.00 86.88 211 GLY A CA 1
ATOM 1589 C C . GLY A 1 211 ? -25.415 11.405 22.187 1.00 86.88 211 GLY A C 1
ATOM 1590 O O . GLY A 1 211 ? -26.173 11.303 23.146 1.00 86.88 211 GLY A O 1
ATOM 1591 N N . ARG A 1 212 ? -24.295 12.139 22.242 1.00 89.69 212 ARG A N 1
ATOM 1592 C CA . ARG A 1 212 ? -23.905 12.905 23.436 1.00 89.69 212 ARG A CA 1
ATOM 1593 C C . ARG A 1 212 ? -24.900 14.013 23.776 1.00 89.69 212 ARG A C 1
ATOM 1595 O O . ARG A 1 212 ? -25.247 14.166 24.941 1.00 89.69 212 ARG A O 1
ATOM 1602 N N . LEU A 1 213 ? -25.356 14.770 22.780 1.00 87.25 213 LEU A N 1
ATOM 1603 C CA . LEU A 1 213 ? -26.286 15.885 22.987 1.00 87.25 213 LEU A CA 1
ATOM 1604 C C . LEU A 1 213 ? -27.683 15.408 23.405 1.00 87.25 213 LEU A C 1
ATOM 1606 O O . LEU A 1 213 ? -28.318 16.041 24.240 1.00 87.25 213 LEU A O 1
ATOM 1610 N N . THR A 1 214 ? -28.141 14.272 22.875 1.00 82.69 214 THR A N 1
ATOM 1611 C CA . THR A 1 214 ? -29.447 13.687 23.226 1.00 82.69 214 THR A CA 1
ATOM 1612 C C . THR A 1 214 ? -29.429 12.949 24.566 1.00 82.69 214 THR A C 1
ATOM 1614 O O . THR A 1 214 ? -30.390 13.049 25.322 1.00 82.69 214 THR A O 1
ATOM 1617 N N . GLN A 1 215 ? -28.333 12.265 24.922 1.00 67.00 215 GLN A N 1
ATOM 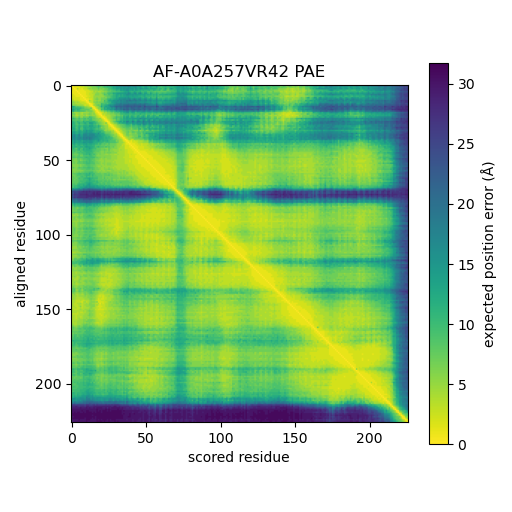1618 C CA . GLN A 1 215 ? -28.188 11.639 26.246 1.00 67.00 215 GLN A CA 1
ATOM 1619 C C . GLN A 1 215 ? -27.922 12.654 27.364 1.00 67.00 215 GLN A C 1
ATOM 1621 O O . GLN A 1 215 ? -28.337 12.418 28.493 1.00 67.00 215 GLN A O 1
ATOM 1626 N N . GLY A 1 216 ? -27.316 13.808 27.060 1.00 58.09 216 GLY A N 1
ATOM 1627 C CA . GLY A 1 216 ? -27.183 14.922 28.006 1.00 58.09 216 GLY A CA 1
ATOM 1628 C C . GLY A 1 216 ? -28.509 15.589 28.404 1.00 58.09 216 GLY A C 1
ATOM 1629 O O . GLY A 1 216 ? -28.510 16.419 29.307 1.00 58.09 216 GLY A O 1
ATOM 1630 N N . GLN A 1 217 ? -29.627 15.234 27.754 1.00 54.62 217 GLN A N 1
ATOM 1631 C CA . GLN A 1 217 ? -30.976 15.735 28.055 1.00 54.62 217 GLN A CA 1
ATOM 1632 C C . GLN A 1 217 ? -31.885 14.703 28.752 1.00 54.62 217 GLN A C 1
ATOM 1634 O O . GLN A 1 217 ? -32.993 15.054 29.152 1.00 54.62 217 GLN A O 1
ATOM 1639 N N . ALA A 1 218 ? -31.440 13.454 28.947 1.00 50.16 218 ALA A N 1
ATOM 1640 C CA . ALA A 1 218 ? -32.166 12.487 29.773 1.00 50.16 218 ALA A CA 1
ATOM 1641 C C . ALA A 1 218 ? -31.944 12.829 31.264 1.00 50.16 218 ALA A C 1
ATOM 1643 O O . ALA A 1 218 ? -30.842 12.728 31.792 1.00 50.16 218 ALA A O 1
ATOM 1644 N N . THR A 1 219 ? -33.014 13.317 31.883 1.00 54.25 219 THR A N 1
ATOM 1645 C CA . THR A 1 219 ? -33.127 14.218 33.044 1.00 54.25 219 THR A CA 1
ATOM 1646 C C . THR A 1 219 ? -32.577 13.777 34.419 1.00 54.25 219 THR A C 1
ATOM 1648 O O . THR A 1 219 ? -32.465 12.585 34.698 1.00 54.25 219 THR A O 1
ATOM 1651 N N . PRO A 1 220 ? -32.345 14.758 35.326 1.00 61.22 220 PRO A N 1
ATOM 1652 C CA . PRO A 1 220 ? -32.040 14.573 36.752 1.00 61.22 220 PRO A CA 1
ATOM 1653 C C . PRO A 1 220 ? -33.242 14.043 37.556 1.00 61.22 220 PRO A C 1
ATOM 1655 O O . PRO A 1 220 ? -34.355 14.515 37.347 1.00 61.22 220 PRO A O 1
ATOM 1658 N N . HIS A 1 221 ? -33.030 13.142 38.530 1.00 50.97 221 HIS A N 1
ATOM 1659 C CA . HIS A 1 221 ? -33.964 12.965 39.654 1.00 50.97 221 HIS A CA 1
ATOM 1660 C C . HIS A 1 221 ? -33.334 12.314 40.906 1.00 50.97 221 HIS A C 1
ATOM 1662 O O . HIS A 1 221 ? -32.892 11.172 40.881 1.00 50.97 221 HIS A O 1
ATOM 1668 N N . ALA A 1 222 ? -33.362 13.104 41.987 1.00 49.03 222 ALA A N 1
ATOM 1669 C CA . ALA A 1 222 ? -33.610 12.775 43.396 1.00 49.03 222 ALA A CA 1
ATOM 1670 C C . ALA A 1 222 ? -32.840 11.623 44.082 1.00 49.03 222 ALA A C 1
ATOM 1672 O O . ALA A 1 222 ? -33.152 10.447 43.934 1.00 49.03 222 ALA A O 1
ATOM 1673 N N . ILE A 1 223 ? -31.943 12.014 44.993 1.00 51.12 223 ILE A N 1
ATOM 1674 C CA . ILE A 1 223 ? -31.536 11.211 46.154 1.00 51.12 223 ILE A CA 1
ATOM 1675 C C . ILE A 1 223 ? -32.752 11.123 47.099 1.00 51.12 223 ILE A C 1
ATOM 1677 O O . ILE A 1 223 ? -33.229 12.180 47.521 1.00 51.12 223 ILE A O 1
ATOM 1681 N N . PRO A 1 224 ? -33.265 9.934 47.469 1.00 48.84 224 PRO A N 1
ATOM 1682 C CA . PRO A 1 224 ? -34.202 9.830 48.577 1.00 48.84 224 PRO A CA 1
ATOM 1683 C C . PRO A 1 224 ? -33.431 10.063 49.879 1.00 48.84 224 PRO A C 1
ATOM 1685 O O . PRO A 1 224 ? -32.496 9.327 50.192 1.00 48.84 224 PRO A O 1
ATOM 1688 N N . GLN A 1 225 ? -33.811 11.099 50.624 1.00 47.56 225 GLN A N 1
ATOM 1689 C CA . GLN A 1 225 ? -33.523 11.159 52.051 1.00 47.56 225 GLN A CA 1
ATOM 1690 C C . GLN A 1 225 ? -34.542 10.283 52.782 1.00 47.56 225 GLN A C 1
ATOM 1692 O O . GLN A 1 225 ? -35.726 10.618 52.791 1.00 47.56 225 GLN A O 1
ATOM 1697 N N . SER A 1 226 ? -34.071 9.190 53.380 1.00 55.22 226 SER A N 1
ATOM 1698 C CA . SER A 1 226 ? -34.585 8.598 54.625 1.00 55.22 226 SER A CA 1
ATOM 1699 C C . SER A 1 226 ? -33.622 7.519 55.098 1.00 55.22 226 SER A C 1
ATOM 1701 O O . SER A 1 226 ? -33.475 6.531 54.342 1.00 55.22 226 SER A O 1
#

Mean predicted aligned error: 9.42 Å

Secondary structure (DSSP, 8-state):
-HHHHHHHHHHHHHT--PPB------SPPPPP-----HHHHHHHHHHHHHHHHHHHHHHHHHHHHHHHHHTTS-S-PPP-HHHHHHHHHHHHHHHHHTTPPP----HHHHHHHHHTT--SHHHHHHHHHHHHHHHHHHHHHHHT-BHHHHHHHHHHHHHHHS-HHHHHHGGGS-HHHHHHHHHHHHHHHHS-HHHHHHHHHHHHHHHHHHHHHHHTTS--------

pLDDT: mean 83.65, std 10.46, range [47.56, 94.44]

Radius of gyration: 24.04 Å; Cα contacts (8 Å, |Δi|>4): 137; chains: 1; bounding box: 55×50×88 Å

Foldseek 3Di:
DVLQVVQLVVCVVVVPDFQFPAFDDLDQQAFDDDDDDVVVVVVCVLVVVLVLVVQLVVLVVLLVVLCVVLVPDDDDDRDDSVVVSVVLVVVQVVCVRSVHDRDHDDSVVSNVCVVVVNDDPVSVVVVVVVVSCCCVVVVVVRRSRHVVSVVVVVVVVVVVPDDPVCVVCLVVDDPLLNVLVVQLVVCCVPPNNSVSNVSSVVSVVVVVVVVVVVVVPPDDDDDDDD

Sequence (226 aa):
MIGIIAAVSFGSLFGWHDKEVGALSLSLPPLANFTWSPADTLQMIPSALGLAVVTSVNLLITSRVVEHFRGRHQHLKRSDADRELGAYGIANLTAGLFGAPFSVGIPARSLANVRCGGSTRLSNFAHAGFIMLFLTAGSQLVEHIPISALAGVTAWMGFCLLDWSTWSRLPRMRRTDAVAFLLTVSSVLVVNAAISVALGCSVYALRWLYGRLTQGQATPHAIPQS